Protein AF-A0A8T5KAG1-F1 (afdb_monomer_lite)

Sequence (297 aa):
MSKPIGDEIGRGGQFKVYESPGDRVMKVPNSLAESVVVHTEWAGDEGQATASAKQGLGFRDANVPRILRMSARYPALSVLLGRPRAEVDGCFSQDRVSTLGEVMQRNKDQAAEWIEKFAECMHDCWRFGLYDYLLLFNCNYGVTGDGDVVFFDFGEVSDFTPFVADAIRNRQWEARFESYEFLSKLVPDKEYRRILGSRVTPVRFNELWGSELDDLDSELLGPRALRDHPEDVGGLSQRIVARACSEAGRGRVVVSDEAIAELSNRPWGPPSALEPVAIAALEISDGAMIRVEDLVS

Secondary structure (DSSP, 8-state):
-------EEEE-SSEEEEEETTTEEEEEEPPHHHHHHHHHHHHS-HHHHHHHHHHHHHHHHHHHHHHHHHHHH-HHHHHHTT--EE-GGG-EEEE--EEHHHHHHH-GGGHHHHHHHHHHHHHHHHHTT-EESS--TTTTEEE-TTS-EEE---SSEE--HHHHHHHHHTTGGGG-HHHHHHHHHH-TT-HHHHHHHHHS-HHHHHHHTTTTS-HHHHHHT-SS-GGG-TTHHHHHHHHHHHHHHHHTTPPP-EE-HHHHHHHHTS---SGGGHHHHHHHHHHH--SSEE-GGGS--

pLDDT: mean 92.03, std 7.71, range [37.41, 98.44]

Foldseek 3Di:
DDADFADFPDDDLFFTWTDDPDQKIKTDGDDLVSSLVRQCVVPVDSVVSSVVSVVLNVLQLQWVVVLQVVCVVDVLSCVQQQNWHDDPPSMIMGHHFAFLLVVCVVVLVCVLVSLLLLLVSQLSCQLQQWDQPLLQSRHQWGADPVGHIHRNNRSRTDNQVVVLLVCLVVVVVCVNCNNNVSCCVSPVVPCSCVSCVVRSHSVSSVVRHNNNPDPLSSQLSDNDWCLVVLVVQQVNLQVLQQVVCVVVVHDAAHEDPQLSVVRSPDRTGGSSSSNVQSVQLSVPDPDSYRDNVSRDD

Radius of gyration: 20.06 Å; chains: 1; bounding box: 47×39×57 Å

Structure (mmCIF, N/CA/C/O backbone):
data_AF-A0A8T5KAG1-F1
#
_entry.id   AF-A0A8T5KAG1-F1
#
loop_
_atom_site.group_PDB
_atom_site.id
_atom_site.type_symbol
_atom_site.label_atom_id
_atom_site.label_alt_id
_atom_site.label_comp_id
_atom_site.label_asym_id
_atom_site.label_entity_id
_atom_site.label_seq_id
_atom_site.pdbx_PDB_ins_code
_atom_site.Cartn_x
_atom_site.Cartn_y
_atom_site.Cartn_z
_atom_site.occupancy
_atom_site.B_iso_or_equiv
_atom_site.auth_seq_id
_atom_site.auth_comp_id
_atom_site.auth_asym_id
_atom_site.auth_atom_id
_atom_site.pdbx_PDB_model_num
ATOM 1 N N . MET A 1 1 ? -13.076 -15.706 -18.661 1.00 37.41 1 MET A N 1
ATOM 2 C CA . MET A 1 1 ? -14.304 -16.245 -18.034 1.00 37.41 1 MET A CA 1
ATOM 3 C C . MET A 1 1 ? -14.550 -15.434 -16.774 1.00 37.41 1 MET A C 1
ATOM 5 O O . MET A 1 1 ? -13.716 -15.493 -15.882 1.00 37.41 1 MET A O 1
ATOM 9 N N . SER A 1 2 ? -15.608 -14.623 -16.727 1.00 44.56 2 SER A N 1
ATOM 10 C CA . SER A 1 2 ? -15.974 -13.849 -15.536 1.00 44.56 2 SER A CA 1
ATOM 11 C C . SER A 1 2 ? -16.432 -14.812 -14.438 1.00 44.56 2 SER A C 1
ATOM 13 O O . SER A 1 2 ? -17.420 -15.525 -14.626 1.00 44.56 2 SER A O 1
ATOM 15 N N . LYS A 1 3 ? -15.705 -14.884 -13.316 1.00 52.94 3 LYS A N 1
ATOM 16 C CA . LYS A 1 3 ? -16.199 -15.576 -12.114 1.00 52.94 3 LYS A CA 1
ATOM 17 C C . LYS A 1 3 ? -17.544 -14.947 -11.705 1.00 52.94 3 LYS A C 1
ATOM 19 O O . LYS A 1 3 ? -17.707 -13.742 -11.905 1.00 52.94 3 LYS A O 1
ATOM 24 N N . PRO A 1 4 ? -18.498 -15.718 -11.156 1.00 53.34 4 PRO A N 1
ATOM 25 C CA . PRO A 1 4 ? -19.740 -15.151 -10.663 1.00 53.34 4 PRO A CA 1
ATOM 26 C C . PRO A 1 4 ? -19.405 -14.345 -9.411 1.00 53.34 4 PRO A C 1
ATOM 28 O O . PRO A 1 4 ? -19.050 -14.897 -8.371 1.00 53.34 4 PRO A O 1
ATOM 31 N N . ILE A 1 5 ? -19.427 -13.031 -9.572 1.00 69.69 5 ILE A N 1
ATOM 32 C CA . ILE A 1 5 ? -19.394 -12.072 -8.481 1.00 69.69 5 ILE A CA 1
ATOM 33 C C . ILE A 1 5 ? -20.765 -12.171 -7.793 1.00 69.69 5 ILE A C 1
ATOM 35 O O . ILE A 1 5 ? -21.784 -12.158 -8.486 1.00 69.69 5 ILE A O 1
ATOM 39 N N . GLY A 1 6 ? -20.783 -12.378 -6.473 1.00 82.88 6 GLY A N 1
ATOM 40 C CA . GLY A 1 6 ? -22.015 -12.407 -5.680 1.00 82.88 6 GLY A CA 1
ATOM 41 C C . GLY A 1 6 ? -22.589 -11.006 -5.465 1.00 82.88 6 GLY A C 1
ATOM 42 O O . GLY A 1 6 ? -22.285 -10.079 -6.216 1.00 82.88 6 GLY A O 1
ATOM 43 N N . ASP A 1 7 ? -23.409 -10.837 -4.430 1.00 91.50 7 ASP A N 1
ATOM 44 C CA . ASP A 1 7 ? -24.004 -9.534 -4.124 1.00 91.50 7 ASP A CA 1
ATOM 45 C C . ASP A 1 7 ? -22.932 -8.498 -3.729 1.00 91.50 7 ASP A C 1
ATOM 47 O O . ASP A 1 7 ? -21.872 -8.835 -3.186 1.00 91.50 7 ASP A O 1
ATOM 51 N N . GLU A 1 8 ? -23.201 -7.220 -4.017 1.00 94.00 8 GLU A N 1
ATOM 52 C CA . GLU A 1 8 ? -22.390 -6.107 -3.513 1.00 94.00 8 GLU A CA 1
ATOM 53 C C . GLU A 1 8 ? -22.586 -6.005 -1.995 1.00 94.00 8 GLU A C 1
ATOM 55 O O . GLU A 1 8 ? -23.707 -5.863 -1.509 1.00 94.00 8 GLU A O 1
ATOM 60 N N . ILE A 1 9 ? -21.488 -6.077 -1.244 1.00 92.31 9 ILE A N 1
ATOM 61 C CA . ILE A 1 9 ? -21.485 -6.053 0.228 1.00 92.31 9 ILE A CA 1
ATOM 62 C C . ILE A 1 9 ? -20.795 -4.819 0.802 1.00 92.31 9 ILE A C 1
ATOM 64 O O . ILE A 1 9 ? -20.813 -4.610 2.013 1.00 92.31 9 ILE A O 1
ATOM 68 N N . GLY A 1 10 ? -20.167 -4.005 -0.044 1.00 90.50 10 GLY A N 1
ATOM 69 C CA . GLY A 1 10 ? -19.491 -2.794 0.388 1.00 90.50 10 GLY A CA 1
ATOM 70 C C . GLY A 1 10 ? -19.069 -1.914 -0.776 1.00 90.50 10 GLY A C 1
ATOM 71 O O . GLY A 1 10 ? -18.847 -2.379 -1.894 1.00 90.50 10 GLY A O 1
ATOM 72 N N . ARG A 1 11 ? -18.923 -0.623 -0.490 1.00 90.94 11 ARG A N 1
ATOM 73 C CA . ARG A 1 11 ? -18.550 0.389 -1.473 1.00 90.94 11 ARG A CA 1
ATOM 74 C C . ARG A 1 11 ? -17.663 1.442 -0.825 1.00 90.94 11 ARG A C 1
ATOM 76 O O . ARG A 1 11 ? -18.021 1.995 0.209 1.00 90.94 11 ARG A O 1
ATOM 83 N N . GLY A 1 12 ? -16.515 1.706 -1.439 1.00 91.88 12 GLY A N 1
ATOM 84 C CA . GLY A 1 12 ? -15.583 2.762 -1.048 1.00 91.88 12 GLY A CA 1
ATOM 85 C C . GLY A 1 12 ? -15.208 3.645 -2.237 1.00 91.88 12 GLY A C 1
ATOM 86 O O . GLY A 1 12 ? -15.682 3.431 -3.353 1.00 91.88 12 GLY A O 1
ATOM 87 N N . GLY A 1 13 ? -14.337 4.632 -2.011 1.00 92.44 13 GLY A N 1
ATOM 88 C CA . GLY A 1 13 ? -13.913 5.574 -3.055 1.00 92.44 13 GLY A CA 1
ATOM 89 C C . GLY A 1 13 ? -13.124 4.897 -4.181 1.00 92.44 13 GLY A C 1
ATOM 90 O O . GLY A 1 13 ? -13.311 5.218 -5.354 1.00 92.44 13 GLY A O 1
ATOM 91 N N . GLN A 1 14 ? -12.303 3.897 -3.848 1.00 95.69 14 GLN A N 1
ATOM 92 C CA . GLN A 1 14 ? -11.418 3.208 -4.796 1.00 95.69 14 GLN A CA 1
ATOM 93 C C . GLN A 1 14 ? -12.011 1.918 -5.393 1.00 95.69 14 GLN A C 1
ATOM 95 O O . GLN A 1 14 ? -11.686 1.575 -6.536 1.00 95.69 14 GLN A O 1
ATOM 100 N N . PHE A 1 15 ? -12.867 1.215 -4.641 1.00 96.25 15 PHE A N 1
ATOM 101 C CA . PHE A 1 15 ? -13.371 -0.119 -4.981 1.00 96.25 15 PHE A CA 1
ATOM 102 C C . PHE A 1 15 ? -14.843 -0.319 -4.604 1.00 96.25 15 PHE A C 1
ATOM 104 O O . PHE A 1 15 ? -15.316 0.192 -3.586 1.00 96.25 15 PHE A O 1
ATOM 111 N N . LYS A 1 16 ? -15.529 -1.169 -5.372 1.00 95.56 16 LYS A N 1
ATOM 112 C CA . LYS A 1 16 ? -16.708 -1.921 -4.919 1.00 95.56 16 LYS A CA 1
ATOM 113 C C . LYS A 1 16 ? -16.270 -3.282 -4.398 1.00 95.56 16 LYS A C 1
ATOM 115 O O . LYS A 1 16 ? -15.318 -3.866 -4.916 1.00 95.56 16 LYS A O 1
ATOM 120 N N . VAL A 1 17 ? -16.974 -3.789 -3.398 1.00 95.12 17 VAL A N 1
ATOM 121 C CA . VAL A 1 17 ? -16.671 -5.055 -2.735 1.00 95.12 17 VAL A CA 1
ATOM 122 C C . VAL A 1 17 ? -17.859 -5.986 -2.883 1.00 95.12 17 VAL A C 1
ATOM 124 O O . VAL A 1 17 ? -18.980 -5.646 -2.513 1.00 95.12 17 VAL A O 1
ATOM 127 N N . TYR A 1 18 ? -17.595 -7.178 -3.395 1.00 95.56 18 TYR A N 1
ATOM 128 C CA . TYR A 1 18 ? -18.609 -8.190 -3.648 1.00 95.56 18 TYR A CA 1
ATOM 129 C C . TYR A 1 18 ? -18.269 -9.500 -2.953 1.00 95.56 18 TYR A C 1
ATOM 131 O O . TYR A 1 18 ? -17.095 -9.794 -2.701 1.00 95.56 18 TYR A O 1
ATOM 139 N N . GLU A 1 19 ? -19.283 -10.322 -2.704 1.00 94.19 19 GLU A N 1
ATOM 140 C CA . GLU A 1 19 ? -19.053 -11.694 -2.258 1.00 94.19 19 GLU A CA 1
ATOM 141 C C . GLU A 1 19 ? -18.318 -12.511 -3.326 1.00 94.19 19 GLU A C 1
ATOM 143 O O . GLU A 1 19 ? -18.569 -12.401 -4.530 1.00 94.19 19 GLU A O 1
ATOM 148 N N . SER A 1 20 ? -17.395 -13.355 -2.869 1.00 90.06 20 SER A N 1
ATOM 149 C CA . SER A 1 20 ? -16.631 -14.276 -3.702 1.00 90.06 20 SER A CA 1
ATOM 150 C C . SER A 1 20 ? -16.630 -15.669 -3.058 1.00 90.06 20 SER A C 1
ATOM 152 O O . SER A 1 20 ? -16.662 -15.779 -1.828 1.00 90.06 20 SER A O 1
ATOM 154 N N . PRO A 1 21 ? -16.598 -16.762 -3.844 1.00 86.12 21 PRO A N 1
ATOM 155 C CA . PRO A 1 21 ? -16.564 -18.112 -3.291 1.00 86.12 21 PRO A CA 1
ATOM 156 C C . PRO A 1 21 ? -15.419 -18.335 -2.289 1.00 86.12 21 PRO A C 1
ATOM 158 O O . PRO A 1 21 ? -14.303 -17.855 -2.488 1.00 86.12 21 PRO A O 1
ATOM 161 N N . GLY A 1 22 ? -15.680 -19.153 -1.263 1.00 82.56 22 GLY A N 1
ATOM 162 C CA . GLY A 1 22 ? -14.659 -19.611 -0.313 1.00 82.56 22 GLY A CA 1
ATOM 163 C C . GLY A 1 22 ? -14.334 -18.632 0.817 1.00 82.56 22 GLY A C 1
ATOM 164 O O . GLY A 1 22 ? -13.169 -18.529 1.177 1.00 82.56 22 GLY A O 1
ATOM 165 N N . ASP A 1 23 ? -15.345 -17.937 1.351 1.00 90.50 23 ASP A N 1
ATOM 166 C CA . ASP A 1 23 ? -15.215 -16.911 2.404 1.00 90.50 23 ASP A CA 1
ATOM 167 C C . ASP A 1 23 ? -14.229 -15.791 2.039 1.00 90.50 23 ASP A C 1
ATOM 169 O O . ASP A 1 23 ? -13.369 -15.364 2.808 1.00 90.50 23 ASP A O 1
ATOM 173 N N . ARG A 1 24 ? -14.342 -15.334 0.790 1.00 94.69 24 ARG A N 1
ATOM 174 C CA . ARG A 1 24 ? -13.530 -14.258 0.232 1.00 94.69 24 ARG A CA 1
ATOM 175 C C . ARG A 1 24 ? -14.415 -13.122 -0.236 1.00 94.69 24 ARG A C 1
ATOM 177 O O . ARG A 1 24 ? -15.611 -13.279 -0.481 1.00 94.69 24 ARG A O 1
ATOM 184 N N . VAL A 1 25 ? -13.786 -11.979 -0.435 1.00 95.56 25 VAL A N 1
ATOM 185 C CA . VAL A 1 25 ? -14.382 -10.829 -1.105 1.00 95.56 25 VAL A CA 1
ATOM 186 C C . VAL A 1 25 ? -13.631 -10.542 -2.396 1.00 95.56 25 VAL A C 1
ATOM 188 O O . VAL A 1 25 ? -12.443 -10.847 -2.517 1.00 95.56 25 VAL A O 1
ATOM 191 N N . MET A 1 26 ? -14.332 -9.983 -3.375 1.00 96.50 26 MET A N 1
ATOM 192 C CA . MET A 1 26 ? -13.753 -9.459 -4.607 1.00 96.50 26 MET A CA 1
ATOM 193 C C . MET A 1 26 ? -13.788 -7.934 -4.554 1.00 96.50 26 MET A C 1
ATOM 195 O O . MET A 1 26 ? -14.870 -7.359 -4.445 1.00 96.50 26 MET A O 1
ATOM 199 N N . LYS A 1 27 ? -12.626 -7.283 -4.656 1.00 96.38 27 LYS A N 1
ATOM 200 C CA . LYS A 1 27 ? -12.527 -5.834 -4.843 1.00 96.38 27 LYS A CA 1
ATOM 201 C C . LYS A 1 27 ? -12.450 -5.532 -6.338 1.00 96.38 27 LYS A C 1
ATOM 203 O 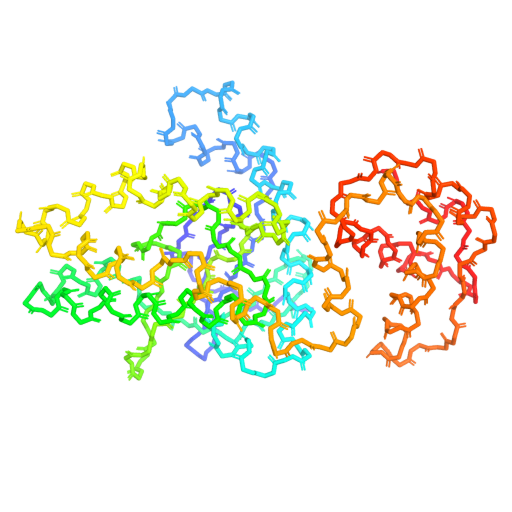O . LYS A 1 27 ? -11.523 -5.972 -7.017 1.00 96.38 27 LYS A O 1
ATOM 208 N N . VAL A 1 28 ? -13.430 -4.785 -6.836 1.00 96.31 28 VAL A N 1
ATOM 209 C CA . VAL A 1 28 ? -13.530 -4.349 -8.234 1.00 96.31 28 VAL A CA 1
ATOM 210 C C . VAL A 1 28 ? -13.239 -2.850 -8.293 1.00 96.31 28 VAL A C 1
ATOM 212 O O . VAL A 1 28 ? -13.887 -2.094 -7.561 1.00 96.31 28 VAL A O 1
ATOM 215 N N . PRO A 1 29 ? -12.262 -2.399 -9.098 1.00 96.56 29 PRO A N 1
ATOM 216 C CA . PRO A 1 29 ? -11.862 -0.998 -9.135 1.00 96.56 29 PRO A CA 1
ATOM 217 C C . PRO A 1 29 ? -12.995 -0.107 -9.653 1.00 96.56 29 PRO A C 1
ATOM 219 O O . PRO A 1 29 ? -13.633 -0.413 -10.657 1.00 96.56 29 PRO A O 1
ATOM 222 N N . ASN A 1 30 ? -13.217 1.027 -8.988 1.00 96.44 30 ASN A N 1
ATOM 223 C CA . ASN A 1 30 ? -14.112 2.065 -9.491 1.00 96.44 30 ASN A CA 1
ATOM 224 C C . ASN A 1 30 ? -13.488 2.794 -10.688 1.00 96.44 30 ASN A C 1
ATOM 226 O O . ASN A 1 30 ? -12.289 3.095 -10.701 1.00 96.44 30 ASN A O 1
ATOM 230 N N . SER A 1 31 ? -14.324 3.175 -11.649 1.00 96.06 31 SER A N 1
ATOM 231 C CA . SER A 1 31 ? -14.015 4.259 -12.582 1.00 96.06 31 SER A CA 1
ATOM 232 C C . SER A 1 31 ? -13.991 5.619 -11.868 1.00 96.06 31 SER A C 1
ATOM 234 O O . SER A 1 31 ? -14.511 5.768 -10.758 1.00 96.06 31 SER A O 1
ATOM 236 N N . LEU A 1 32 ? -13.442 6.650 -12.524 1.00 96.06 32 LEU A N 1
ATOM 237 C CA . LEU A 1 32 ? -13.475 8.017 -11.989 1.00 96.06 32 LEU A CA 1
ATOM 238 C C . LEU A 1 32 ? -14.906 8.479 -11.695 1.00 96.06 32 LEU A C 1
ATOM 240 O O . LEU A 1 32 ? -15.156 9.004 -10.618 1.00 96.06 32 LEU A O 1
ATOM 244 N N . ALA A 1 33 ? -15.849 8.242 -12.609 1.00 95.62 33 ALA A N 1
ATOM 245 C CA . ALA A 1 33 ? -17.242 8.643 -12.421 1.00 95.62 33 ALA A CA 1
ATOM 246 C C . ALA A 1 33 ? -17.877 7.968 -11.194 1.00 95.62 33 ALA A C 1
ATOM 248 O O . ALA A 1 33 ? -18.557 8.622 -10.410 1.00 95.62 33 ALA A O 1
ATOM 249 N N . GLU A 1 34 ? -17.618 6.676 -10.989 1.00 95.81 34 GLU A N 1
ATOM 250 C CA . GLU A 1 34 ? -18.126 5.950 -9.820 1.00 95.81 34 GLU A CA 1
ATOM 251 C C . GLU A 1 34 ? -17.491 6.435 -8.517 1.00 95.81 34 GLU A C 1
ATOM 253 O O . GLU A 1 34 ? -18.190 6.571 -7.517 1.00 95.81 34 GLU A O 1
ATOM 258 N N . SER A 1 35 ? -16.188 6.726 -8.534 1.00 95.75 35 SER A N 1
ATOM 259 C CA . SER A 1 35 ? -15.472 7.274 -7.382 1.00 95.75 35 SER A CA 1
ATOM 260 C C . SER A 1 35 ? -15.993 8.666 -7.003 1.00 95.75 35 SER A C 1
ATOM 262 O O . SER A 1 35 ? -16.230 8.932 -5.826 1.00 95.75 35 SER A O 1
ATOM 264 N N . VAL A 1 36 ? -16.266 9.528 -7.993 1.00 95.06 36 VAL A N 1
ATOM 265 C CA . VAL A 1 36 ? -16.872 10.852 -7.769 1.00 95.06 36 VAL A CA 1
ATOM 266 C C . VAL A 1 36 ? -18.220 10.727 -7.074 1.00 95.06 36 VAL A C 1
ATOM 268 O O . VAL A 1 36 ? -18.428 11.416 -6.084 1.00 95.06 36 VAL A O 1
ATOM 271 N N . VAL A 1 37 ? -19.094 9.817 -7.522 1.00 94.31 37 VAL A N 1
ATOM 272 C CA . VAL A 1 37 ? -20.402 9.595 -6.879 1.00 94.31 37 VAL A CA 1
ATOM 273 C C . VAL A 1 37 ? -20.239 9.273 -5.394 1.00 94.31 37 VAL A C 1
ATOM 275 O O . VAL A 1 37 ? -20.874 9.916 -4.563 1.00 94.31 37 VAL A O 1
ATOM 278 N N . VAL A 1 38 ? -19.339 8.347 -5.050 1.00 93.31 38 VAL A N 1
ATOM 279 C CA . VAL A 1 38 ? -19.083 7.973 -3.649 1.00 93.31 38 VAL A CA 1
ATOM 280 C C . VAL A 1 38 ? -18.564 9.165 -2.838 1.00 93.31 38 VAL A C 1
ATOM 282 O O . VAL A 1 38 ? -19.057 9.445 -1.749 1.00 93.31 38 VAL A O 1
ATOM 285 N N . HIS A 1 39 ? -17.602 9.922 -3.370 1.00 91.81 39 HIS A N 1
ATOM 286 C CA . HIS A 1 39 ? -17.079 11.093 -2.665 1.00 91.81 39 HIS A CA 1
ATOM 287 C C . HIS A 1 39 ? -18.100 12.235 -2.555 1.00 91.81 39 HIS A C 1
ATOM 289 O O . HIS A 1 39 ? -18.074 12.968 -1.569 1.00 91.81 39 HIS A O 1
ATOM 295 N N . THR A 1 40 ? -19.016 12.390 -3.514 1.00 92.44 40 THR A N 1
ATOM 296 C CA . THR A 1 40 ? -20.119 13.357 -3.426 1.00 92.44 40 THR A CA 1
ATOM 297 C C . THR A 1 40 ? -21.105 12.964 -2.331 1.00 92.44 40 THR A C 1
ATOM 299 O O . THR A 1 40 ? -21.537 13.834 -1.577 1.00 92.44 40 THR A O 1
ATOM 302 N N . GLU A 1 41 ? -21.412 11.672 -2.186 1.00 91.00 41 GLU A N 1
ATOM 303 C CA . GLU A 1 41 ? -22.247 11.157 -1.091 1.00 91.00 41 GLU A CA 1
ATOM 304 C C . GLU A 1 41 ? -21.628 11.441 0.291 1.00 91.00 41 GLU A C 1
ATOM 306 O O . GLU A 1 41 ? -22.360 11.678 1.252 1.00 91.00 41 GLU A O 1
ATOM 311 N N . TRP A 1 42 ? -20.294 11.465 0.396 1.00 86.12 42 TRP A N 1
ATOM 312 C CA . TRP A 1 42 ? -19.583 11.753 1.649 1.00 86.12 42 TRP A CA 1
ATOM 313 C C . TRP A 1 42 ? -19.383 13.247 1.928 1.00 86.12 42 TRP A C 1
ATOM 315 O O . TRP A 1 42 ? -19.567 13.689 3.060 1.00 86.12 42 TRP A O 1
ATOM 325 N N . ALA A 1 43 ? -18.977 14.024 0.921 1.00 79.38 43 ALA A N 1
ATOM 326 C CA . ALA A 1 43 ? -18.572 15.420 1.091 1.00 79.38 43 ALA A CA 1
ATOM 327 C C . ALA A 1 43 ? -19.709 16.428 0.854 1.00 79.38 43 ALA A C 1
ATOM 329 O O . ALA A 1 43 ? -19.639 17.552 1.346 1.00 79.38 43 ALA A O 1
ATOM 330 N N . GLY A 1 44 ? -20.736 16.063 0.079 1.00 78.69 44 GLY A N 1
ATOM 331 C CA . GLY A 1 44 ? -21.812 16.970 -0.337 1.00 78.69 44 GLY A CA 1
ATOM 332 C C . GLY A 1 44 ? -21.408 18.038 -1.370 1.00 78.69 44 GLY A C 1
ATOM 333 O O . GLY A 1 44 ? -22.250 18.854 -1.738 1.00 78.69 44 GLY A O 1
ATOM 334 N N . ASP A 1 45 ? -20.156 18.034 -1.850 1.00 83.88 45 ASP A N 1
ATOM 335 C CA . ASP A 1 45 ? -19.602 18.962 -2.850 1.00 83.88 45 ASP A CA 1
ATOM 336 C C . ASP A 1 45 ? -18.927 18.185 -3.999 1.00 83.88 45 ASP A C 1
ATOM 338 O O . ASP A 1 45 ? -17.991 17.410 -3.789 1.00 83.88 45 ASP A O 1
ATOM 342 N N . GLU A 1 46 ? -19.398 18.395 -5.231 1.00 79.12 46 GLU A N 1
ATOM 343 C CA . GLU A 1 46 ? -18.938 17.685 -6.434 1.00 79.12 46 GLU A CA 1
ATOM 344 C C . GLU A 1 46 ? -17.512 18.075 -6.876 1.00 79.12 46 GLU A C 1
ATOM 346 O O . GLU A 1 46 ? -16.743 17.235 -7.364 1.00 79.12 46 GLU A O 1
ATOM 351 N N . GLY A 1 47 ? -17.121 19.338 -6.684 1.00 79.75 47 GLY A N 1
ATOM 352 C CA . GLY A 1 47 ? -15.792 19.827 -7.048 1.00 79.75 47 GLY A CA 1
ATOM 353 C C . GLY A 1 47 ? -14.718 19.226 -6.146 1.00 79.75 47 GLY A C 1
ATOM 354 O O . GLY A 1 47 ? -13.706 18.709 -6.633 1.00 79.75 47 GLY A O 1
ATOM 355 N N . GLN A 1 48 ? -14.974 19.218 -4.836 1.00 87.06 48 GLN A N 1
ATOM 356 C CA . GLN A 1 48 ? -14.110 18.546 -3.866 1.00 87.06 48 GLN A CA 1
ATOM 357 C C . GLN A 1 48 ? -14.088 17.028 -4.097 1.00 87.06 48 GLN A C 1
ATOM 359 O O . GLN A 1 48 ? -13.012 16.426 -4.093 1.00 87.06 48 GLN A O 1
ATOM 364 N N . ALA A 1 49 ? -15.244 16.423 -4.389 1.00 90.69 49 ALA A N 1
ATOM 365 C CA . ALA A 1 49 ? -15.346 14.996 -4.675 1.00 90.69 49 ALA A CA 1
ATOM 366 C C . ALA A 1 49 ? -14.489 14.566 -5.872 1.00 90.69 49 ALA A C 1
ATOM 368 O O . ALA A 1 49 ? -13.811 13.544 -5.807 1.00 90.69 49 ALA A O 1
ATOM 369 N N . THR A 1 50 ? -14.448 15.367 -6.941 1.00 93.38 50 THR A N 1
ATOM 370 C CA . THR A 1 50 ? -13.616 15.075 -8.119 1.00 93.38 50 THR A CA 1
ATOM 371 C C . THR A 1 50 ? -12.125 15.079 -7.803 1.00 93.38 50 THR A C 1
ATOM 373 O O . THR A 1 50 ? -11.394 14.207 -8.281 1.00 93.38 50 THR A O 1
ATOM 376 N N . ALA A 1 51 ? -11.656 16.039 -7.005 1.00 91.88 51 ALA A N 1
ATOM 377 C CA . ALA A 1 51 ? -10.254 16.093 -6.603 1.00 91.88 51 ALA A CA 1
ATOM 378 C C . ALA A 1 51 ? -9.877 14.892 -5.719 1.00 91.88 51 ALA A C 1
ATOM 380 O O . ALA A 1 51 ? -8.882 14.222 -6.000 1.00 91.88 51 ALA A O 1
ATOM 381 N N . SER A 1 52 ? -10.703 14.577 -4.716 1.00 91.81 52 SER A N 1
ATOM 382 C CA . SER A 1 52 ? -10.503 13.420 -3.836 1.00 91.81 52 SER A CA 1
ATOM 383 C C . SER A 1 52 ? -10.542 12.097 -4.599 1.00 91.81 52 SER A C 1
ATOM 385 O O . SER A 1 52 ? -9.656 11.271 -4.407 1.00 91.81 52 SER A O 1
ATOM 387 N N . ALA A 1 53 ? -11.487 11.932 -5.530 1.00 94.56 53 ALA A N 1
ATOM 388 C CA . ALA A 1 53 ? -11.575 10.750 -6.382 1.00 94.56 53 ALA A CA 1
ATOM 389 C C . ALA A 1 53 ? -10.293 10.556 -7.204 1.00 94.56 53 ALA A C 1
ATOM 391 O O . ALA A 1 53 ? -9.696 9.485 -7.183 1.00 94.56 53 ALA A O 1
ATOM 392 N N . LYS A 1 54 ? -9.805 11.602 -7.886 1.00 95.06 54 LYS A N 1
ATOM 393 C CA . LYS A 1 54 ? -8.550 11.518 -8.654 1.00 95.06 54 LYS A CA 1
ATOM 394 C C . LYS A 1 54 ? -7.357 11.149 -7.776 1.00 95.06 54 LYS A C 1
ATOM 396 O O . LYS A 1 54 ? -6.540 10.331 -8.185 1.00 95.06 54 LYS A O 1
ATOM 401 N N . GLN A 1 55 ? -7.262 11.740 -6.586 1.00 93.06 55 GLN A N 1
ATOM 402 C CA . GLN A 1 55 ? -6.184 11.445 -5.647 1.00 93.06 55 GLN A CA 1
ATOM 403 C C . GLN A 1 55 ? -6.245 9.990 -5.161 1.00 93.06 55 GLN A C 1
ATOM 405 O O . GLN A 1 55 ? -5.245 9.280 -5.251 1.00 93.06 55 GLN A O 1
ATOM 410 N N . GLY A 1 56 ? -7.415 9.534 -4.706 1.00 93.06 56 GLY A N 1
ATOM 411 C CA . GLY A 1 56 ? -7.624 8.164 -4.241 1.00 93.06 56 GLY A CA 1
ATOM 412 C C . GLY A 1 56 ? -7.342 7.142 -5.340 1.00 93.06 56 GLY A C 1
ATOM 413 O O . GLY A 1 56 ? -6.619 6.176 -5.113 1.00 93.06 56 GLY A O 1
ATOM 414 N N . LEU A 1 57 ? -7.830 7.364 -6.562 1.00 95.44 57 LEU A N 1
ATOM 415 C CA . LEU A 1 57 ? -7.536 6.479 -7.693 1.00 95.44 57 LEU A CA 1
ATOM 416 C C . LEU A 1 57 ? -6.046 6.480 -8.062 1.00 95.44 57 LEU A C 1
ATOM 418 O O . LEU A 1 57 ? -5.495 5.417 -8.324 1.00 95.44 57 LEU A O 1
ATOM 422 N N . GLY A 1 58 ? -5.372 7.631 -7.988 1.00 93.00 58 GLY A N 1
ATOM 423 C CA . GLY A 1 58 ? -3.923 7.710 -8.181 1.00 93.00 58 GLY A CA 1
ATOM 424 C C . GLY A 1 58 ? -3.142 6.876 -7.160 1.00 93.00 58 GLY A C 1
ATOM 425 O O . GLY A 1 58 ? -2.234 6.138 -7.538 1.00 93.00 58 GLY A O 1
ATOM 426 N N . PHE A 1 59 ? -3.527 6.928 -5.879 1.00 92.69 59 PHE A N 1
ATOM 427 C CA . PHE A 1 59 ? -2.939 6.061 -4.855 1.00 92.69 59 PHE A CA 1
ATOM 428 C C . PHE A 1 59 ? -3.202 4.584 -5.136 1.00 92.69 59 PHE A C 1
ATOM 430 O O . PHE A 1 59 ? -2.270 3.784 -5.088 1.00 92.69 59 PHE A O 1
ATOM 437 N N . ARG A 1 60 ? -4.442 4.225 -5.487 1.00 94.69 60 ARG A N 1
ATOM 438 C CA . ARG A 1 60 ? -4.814 2.849 -5.833 1.00 94.69 60 ARG A CA 1
ATOM 439 C C . ARG A 1 60 ? -3.937 2.307 -6.958 1.00 94.69 60 ARG A C 1
ATOM 441 O O . ARG A 1 60 ? -3.358 1.233 -6.810 1.00 94.69 60 ARG A O 1
ATOM 448 N N . ASP A 1 61 ? -3.856 3.042 -8.061 1.00 92.25 61 ASP A N 1
ATOM 449 C CA . ASP A 1 61 ? -3.192 2.595 -9.285 1.00 92.25 61 ASP A CA 1
ATOM 450 C C . ASP A 1 61 ? -1.674 2.461 -9.084 1.00 92.25 61 ASP A C 1
ATOM 452 O O . ASP A 1 61 ? -1.053 1.563 -9.651 1.00 92.25 61 ASP A O 1
ATOM 456 N N . ALA A 1 62 ? -1.084 3.284 -8.211 1.00 88.44 62 ALA A N 1
ATOM 457 C CA . ALA A 1 62 ? 0.323 3.174 -7.834 1.00 88.44 62 ALA A CA 1
ATOM 458 C C . ALA A 1 62 ? 0.592 2.036 -6.829 1.00 88.44 62 ALA A C 1
ATOM 460 O O . ALA A 1 62 ? 1.531 1.253 -6.999 1.00 88.44 62 ALA A O 1
ATOM 461 N N . ASN A 1 63 ? -0.219 1.934 -5.774 1.00 92.75 63 ASN A N 1
ATOM 462 C CA . ASN A 1 63 ? 0.076 1.086 -4.619 1.00 92.75 63 ASN A CA 1
ATOM 463 C C . ASN A 1 63 ? -0.411 -0.352 -4.788 1.00 92.75 63 ASN A C 1
ATOM 465 O O . ASN A 1 63 ? 0.324 -1.287 -4.472 1.00 92.75 63 ASN A O 1
ATOM 469 N N . VAL A 1 64 ? -1.635 -0.558 -5.280 1.00 95.56 64 VAL A N 1
ATOM 470 C CA . VAL A 1 64 ? -2.270 -1.885 -5.269 1.00 95.56 64 VAL A CA 1
ATOM 471 C C . VAL A 1 64 ? -1.492 -2.900 -6.111 1.00 95.56 64 VAL A C 1
ATOM 473 O O . VAL A 1 64 ? -1.159 -3.954 -5.566 1.00 95.56 64 VAL A O 1
ATOM 476 N N . PRO A 1 65 ? -1.109 -2.623 -7.375 1.00 93.56 65 PRO A N 1
ATOM 477 C CA . PRO A 1 65 ? -0.330 -3.579 -8.163 1.00 93.56 65 PRO A CA 1
ATOM 478 C C . PRO A 1 65 ? 1.013 -3.925 -7.509 1.00 93.56 65 PRO A C 1
ATOM 480 O O . PRO A 1 65 ? 1.401 -5.093 -7.458 1.00 93.56 65 PRO A O 1
ATOM 483 N N . ARG A 1 66 ? 1.705 -2.920 -6.959 1.00 92.69 66 ARG A N 1
ATOM 484 C CA . ARG A 1 66 ? 2.980 -3.108 -6.258 1.00 92.69 66 ARG A CA 1
ATOM 485 C C . ARG A 1 66 ? 2.824 -3.985 -5.021 1.00 92.69 66 ARG A C 1
ATOM 487 O O . ARG A 1 66 ? 3.572 -4.946 -4.856 1.00 92.69 66 ARG A O 1
ATOM 494 N N . ILE A 1 67 ? 1.847 -3.692 -4.171 1.00 95.88 67 ILE A N 1
ATOM 495 C CA . ILE A 1 67 ? 1.623 -4.436 -2.929 1.00 95.88 67 ILE A CA 1
ATOM 496 C C . ILE A 1 67 ? 1.164 -5.861 -3.225 1.00 95.88 67 ILE A C 1
ATOM 498 O O . ILE A 1 67 ? 1.613 -6.786 -2.555 1.00 95.88 67 ILE A O 1
ATOM 502 N N . LEU A 1 68 ? 0.354 -6.077 -4.264 1.00 96.56 68 LEU A N 1
ATOM 503 C CA . LEU A 1 68 ? 0.006 -7.425 -4.711 1.00 96.56 68 LEU A CA 1
ATOM 504 C C . LEU A 1 68 ? 1.254 -8.213 -5.139 1.00 96.56 68 LEU A C 1
ATOM 506 O O . LEU A 1 68 ? 1.421 -9.350 -4.692 1.00 96.56 68 LEU A O 1
ATOM 510 N N . ARG A 1 69 ? 2.175 -7.611 -5.907 1.00 94.19 69 ARG A N 1
ATOM 511 C CA . ARG A 1 69 ? 3.469 -8.242 -6.235 1.00 94.19 69 ARG A CA 1
ATOM 512 C C . ARG A 1 69 ? 4.302 -8.525 -4.989 1.00 94.19 69 ARG A C 1
ATOM 514 O O . ARG A 1 69 ? 4.827 -9.623 -4.852 1.00 94.19 69 ARG A O 1
ATOM 521 N N . MET A 1 70 ? 4.414 -7.575 -4.062 1.00 95.38 70 MET A N 1
ATOM 522 C CA . MET A 1 70 ? 5.113 -7.802 -2.792 1.00 95.38 70 MET A CA 1
ATOM 523 C C . MET A 1 70 ? 4.471 -8.949 -1.999 1.00 95.38 70 MET A C 1
ATOM 525 O O . MET A 1 70 ? 5.170 -9.845 -1.543 1.00 95.38 70 MET A O 1
ATOM 529 N N . SER A 1 71 ? 3.144 -8.995 -1.897 1.00 97.12 71 SER A N 1
ATOM 530 C CA . SER A 1 71 ? 2.421 -10.050 -1.177 1.00 97.12 71 SER A CA 1
ATOM 531 C C . SER A 1 71 ? 2.622 -11.442 -1.787 1.00 97.12 71 SER A C 1
ATOM 533 O O . SER A 1 71 ? 2.624 -12.434 -1.064 1.00 97.12 71 SER A O 1
ATOM 535 N N . ALA A 1 72 ? 2.831 -11.530 -3.105 1.00 95.19 72 ALA A N 1
ATOM 536 C CA . ALA A 1 72 ? 3.165 -12.781 -3.780 1.00 95.19 72 ALA A CA 1
ATOM 537 C C . ALA A 1 72 ? 4.598 -13.255 -3.469 1.00 95.19 72 ALA A C 1
ATOM 539 O O . ALA A 1 72 ? 4.859 -14.457 -3.475 1.00 95.19 72 ALA A O 1
ATOM 540 N N . ARG A 1 73 ? 5.511 -12.320 -3.179 1.00 94.94 73 ARG A N 1
ATOM 541 C CA . ARG A 1 73 ? 6.927 -12.578 -2.866 1.00 94.94 73 ARG A CA 1
ATOM 542 C C . ARG A 1 73 ? 7.163 -12.873 -1.388 1.00 94.94 73 ARG A C 1
ATOM 544 O O . ARG A 1 73 ? 7.985 -13.725 -1.066 1.00 94.94 73 ARG A O 1
ATOM 551 N N . TYR A 1 74 ? 6.407 -12.226 -0.503 1.00 97.56 74 TYR A N 1
ATOM 552 C CA . TYR A 1 74 ? 6.537 -12.349 0.948 1.00 97.56 74 TYR A CA 1
ATOM 553 C C . TYR A 1 74 ? 5.282 -12.999 1.560 1.00 97.56 74 TYR A C 1
ATOM 555 O O . TYR A 1 74 ? 4.286 -12.312 1.802 1.00 97.56 74 TYR A O 1
ATOM 563 N N . PRO A 1 75 ? 5.303 -14.312 1.873 1.00 97.50 75 PRO A N 1
ATOM 564 C CA . PRO A 1 75 ? 4.137 -15.014 2.418 1.00 97.50 75 PRO A CA 1
ATOM 565 C C . PRO A 1 75 ? 3.583 -14.411 3.715 1.00 97.50 75 PRO A C 1
ATOM 567 O O . PRO A 1 75 ? 2.368 -14.377 3.902 1.00 97.50 75 PRO A O 1
ATOM 570 N N . ALA A 1 76 ? 4.452 -13.901 4.594 1.00 97.81 76 ALA A N 1
ATOM 571 C CA . ALA A 1 76 ? 4.037 -13.235 5.829 1.00 97.81 76 ALA A CA 1
ATOM 572 C C . ALA A 1 76 ? 3.253 -11.940 5.550 1.00 97.81 76 ALA A C 1
ATOM 574 O O . ALA A 1 76 ? 2.195 -11.728 6.142 1.00 97.81 76 ALA A O 1
ATOM 575 N N . LEU A 1 77 ? 3.699 -11.133 4.577 1.00 98.31 77 LEU A N 1
ATOM 576 C CA . LEU A 1 77 ? 2.949 -9.964 4.115 1.00 98.31 77 LEU A CA 1
ATOM 577 C C . LEU A 1 77 ? 1.605 -10.373 3.502 1.00 98.31 77 LEU A C 1
ATOM 579 O O . LEU A 1 77 ? 0.598 -9.716 3.739 1.00 98.31 77 LEU A O 1
ATOM 583 N N . SER A 1 78 ? 1.556 -11.480 2.751 1.00 98.06 78 SER A N 1
ATOM 584 C CA . SER A 1 78 ? 0.288 -11.998 2.225 1.00 98.06 78 SER A CA 1
ATOM 585 C C . SER A 1 78 ? -0.724 -12.230 3.345 1.00 98.06 78 SER A C 1
ATOM 587 O O . SER A 1 78 ? -1.845 -11.744 3.253 1.00 98.06 78 SER A O 1
ATOM 589 N N . VAL A 1 79 ? -0.335 -12.906 4.431 1.00 97.50 79 VAL A N 1
ATOM 590 C CA . VAL A 1 79 ? -1.220 -13.147 5.585 1.00 97.50 79 VAL A CA 1
ATOM 591 C C . VAL A 1 79 ? -1.657 -11.836 6.240 1.00 97.50 79 VAL A C 1
ATOM 593 O O . VAL A 1 79 ? -2.853 -11.648 6.460 1.00 97.50 79 VAL A O 1
ATOM 596 N N . LEU A 1 80 ? -0.718 -10.914 6.468 1.00 97.81 80 LEU A N 1
ATOM 597 C CA . LEU A 1 80 ? -0.972 -9.599 7.067 1.00 97.81 80 LEU A CA 1
ATOM 598 C C . LEU A 1 80 ? -1.992 -8.763 6.283 1.00 97.81 80 LEU A C 1
ATOM 600 O O . LEU A 1 80 ? -2.727 -7.970 6.865 1.00 97.81 80 LEU A O 1
ATOM 604 N N . LEU A 1 81 ? -2.049 -8.955 4.966 1.00 97.81 81 LEU A N 1
ATOM 605 C CA . LEU A 1 81 ? -2.972 -8.270 4.070 1.00 97.81 81 LEU A CA 1
ATOM 606 C C . LEU A 1 81 ? -4.232 -9.097 3.771 1.00 97.81 81 LEU A C 1
ATOM 608 O O . LEU A 1 81 ? -4.888 -8.848 2.768 1.00 97.81 81 LEU A O 1
ATOM 612 N N . GLY A 1 82 ? -4.575 -10.126 4.552 1.00 96.75 82 GLY A N 1
ATOM 613 C CA . GLY A 1 82 ? -5.761 -10.954 4.280 1.00 96.75 82 GLY A CA 1
ATOM 614 C C . GLY A 1 82 ? -5.645 -11.809 3.008 1.00 96.75 82 GLY A C 1
ATOM 615 O O . GLY A 1 82 ? -6.621 -12.030 2.294 1.00 96.75 82 GLY A O 1
ATOM 616 N N . ARG A 1 83 ? -4.436 -12.268 2.687 1.00 97.19 83 ARG A N 1
ATOM 617 C CA . ARG A 1 83 ? -4.091 -13.150 1.557 1.00 97.19 83 ARG A CA 1
ATOM 618 C C . ARG A 1 83 ? -4.634 -12.644 0.218 1.00 97.19 83 ARG A C 1
ATOM 620 O O . ARG A 1 83 ? -5.404 -13.368 -0.436 1.00 97.19 83 ARG A O 1
ATOM 627 N N . PRO A 1 84 ? -4.279 -11.417 -0.203 1.00 97.31 84 PRO A N 1
ATOM 628 C CA . PRO A 1 84 ? -4.816 -10.843 -1.418 1.00 97.31 84 PRO A CA 1
ATOM 629 C C . PRO A 1 84 ? -4.270 -11.590 -2.643 1.00 97.31 84 PRO A C 1
ATOM 631 O O . PRO A 1 84 ? -3.161 -12.125 -2.632 1.00 97.31 84 PRO A O 1
ATOM 634 N N . ARG A 1 85 ? -5.068 -11.667 -3.707 1.00 95.62 85 ARG A N 1
ATOM 635 C CA . ARG A 1 85 ? -4.699 -12.317 -4.969 1.00 95.62 85 ARG A CA 1
ATOM 636 C C . ARG A 1 85 ? -5.117 -11.428 -6.118 1.00 95.62 85 ARG A C 1
ATOM 638 O O . ARG A 1 85 ? -6.302 -11.119 -6.227 1.00 95.62 85 ARG A O 1
ATOM 645 N N . ALA A 1 86 ? -4.156 -11.052 -6.954 1.00 95.00 86 ALA A N 1
ATOM 646 C CA . ALA A 1 86 ? -4.435 -10.331 -8.185 1.00 95.00 86 ALA A CA 1
ATOM 647 C C . ALA A 1 86 ? -5.390 -11.148 -9.069 1.00 95.00 86 ALA A C 1
ATOM 649 O O . ALA A 1 86 ? -5.244 -12.364 -9.211 1.00 95.00 86 ALA A O 1
ATOM 650 N N . GLU A 1 87 ? -6.372 -10.471 -9.644 1.00 94.00 87 GLU A N 1
ATOM 651 C CA . GLU A 1 87 ? -7.318 -11.007 -10.616 1.00 94.00 87 GLU A CA 1
ATOM 652 C C . GLU A 1 87 ? -7.261 -10.115 -11.874 1.00 94.00 87 GLU A C 1
ATOM 654 O O . GLU A 1 87 ? -6.407 -9.236 -12.000 1.00 94.00 87 GLU A O 1
ATOM 659 N N . VAL A 1 88 ? -8.133 -10.363 -12.850 1.00 88.88 88 VAL A N 1
ATOM 660 C CA . VAL A 1 88 ? -8.151 -9.598 -14.109 1.00 88.88 88 VAL A CA 1
ATOM 661 C C . VAL A 1 88 ? -8.588 -8.143 -13.903 1.00 88.88 88 VAL A C 1
ATOM 663 O O . VAL A 1 88 ? -9.310 -7.832 -12.957 1.00 88.88 88 VAL A O 1
ATOM 666 N N . ASP A 1 89 ? -8.172 -7.260 -14.812 1.00 88.88 89 ASP A N 1
ATOM 667 C CA . ASP A 1 89 ? -8.643 -5.869 -14.910 1.00 88.88 89 ASP A CA 1
ATOM 668 C C . ASP A 1 89 ? -8.479 -5.047 -13.616 1.00 88.88 89 ASP A C 1
ATOM 670 O O . ASP A 1 89 ? -9.351 -4.269 -13.233 1.00 88.88 89 ASP A O 1
ATOM 674 N N . GLY A 1 90 ? -7.368 -5.251 -12.898 1.00 89.62 90 GLY A N 1
ATOM 675 C CA . GLY A 1 90 ? -7.074 -4.547 -11.642 1.00 89.62 90 GLY A CA 1
ATOM 676 C C . GLY A 1 90 ? -7.943 -4.981 -10.455 1.00 89.62 90 GLY A C 1
ATOM 677 O O . GLY A 1 90 ? -7.860 -4.383 -9.381 1.00 89.62 90 GLY A O 1
ATOM 678 N N . CYS A 1 91 ? -8.767 -6.018 -10.625 1.00 95.44 91 CYS A N 1
ATOM 679 C CA . CYS A 1 91 ? -9.490 -6.640 -9.525 1.00 95.44 91 CYS A CA 1
ATOM 680 C C . CYS A 1 91 ? -8.532 -7.441 -8.640 1.00 95.44 91 CYS A C 1
ATOM 682 O O . CYS A 1 91 ? -7.489 -7.926 -9.085 1.00 95.44 91 CYS A O 1
ATOM 684 N N . PHE A 1 92 ? -8.922 -7.660 -7.388 1.00 96.94 92 PHE A N 1
ATOM 685 C CA . PHE A 1 92 ? -8.254 -8.641 -6.541 1.00 96.94 92 PHE A CA 1
ATOM 686 C C . PHE A 1 92 ? -9.224 -9.272 -5.549 1.00 96.94 92 PHE A C 1
ATOM 688 O O . PHE A 1 92 ? -10.193 -8.647 -5.119 1.00 96.94 92 PHE A O 1
ATOM 695 N N . SER A 1 93 ? -8.955 -10.521 -5.170 1.00 96.44 93 SER A N 1
ATOM 696 C CA . SER A 1 93 ? -9.696 -11.193 -4.103 1.00 96.44 93 SER A CA 1
ATOM 697 C C . SER A 1 93 ? -8.909 -11.202 -2.802 1.00 96.44 93 SER A C 1
ATOM 699 O O . SER A 1 93 ? -7.683 -11.234 -2.825 1.00 96.44 93 SER A O 1
ATOM 701 N N . GLN A 1 94 ? -9.598 -11.250 -1.669 1.00 96.19 94 GLN A N 1
ATOM 702 C CA . GLN A 1 94 ? -9.005 -11.231 -0.327 1.00 96.19 94 GLN A CA 1
ATOM 703 C C . GLN A 1 94 ? -9.874 -12.064 0.622 1.00 96.19 94 GLN A C 1
ATOM 705 O O . GLN A 1 94 ? -11.057 -12.256 0.340 1.00 96.19 94 GLN A O 1
ATOM 710 N N . ASP A 1 95 ? -9.309 -12.591 1.705 1.00 96.38 95 ASP A N 1
ATOM 711 C CA . ASP A 1 95 ? -10.086 -13.255 2.757 1.00 96.38 95 ASP A CA 1
ATOM 712 C C . ASP A 1 95 ? -11.120 -12.281 3.336 1.00 96.38 95 ASP A C 1
ATOM 714 O O . ASP A 1 95 ? -10.841 -11.090 3.513 1.00 96.38 95 ASP A O 1
ATOM 718 N N . ARG A 1 96 ? -12.333 -12.773 3.605 1.00 95.62 96 ARG A N 1
ATOM 719 C CA . ARG A 1 96 ? -13.367 -11.972 4.258 1.00 95.62 96 ARG A CA 1
ATOM 720 C C . ARG A 1 96 ? -12.967 -11.734 5.712 1.00 95.62 96 ARG A C 1
ATOM 722 O O . ARG A 1 96 ? -12.548 -12.646 6.418 1.00 95.62 96 ARG A O 1
ATOM 729 N N . VAL A 1 97 ? -13.125 -10.496 6.167 1.00 95.94 97 VAL A N 1
ATOM 730 C CA . VAL A 1 97 ? -12.838 -10.083 7.546 1.00 95.94 97 VAL A CA 1
ATOM 731 C C . VAL A 1 97 ? -13.988 -9.253 8.095 1.00 95.94 97 VAL A C 1
ATOM 733 O O . VAL A 1 97 ? -14.721 -8.618 7.337 1.00 95.94 97 VAL A O 1
ATOM 736 N N . SER A 1 98 ? -14.150 -9.249 9.417 1.00 95.44 98 SER A N 1
ATOM 737 C CA . SER A 1 98 ? -14.995 -8.248 10.082 1.00 95.44 98 SER A CA 1
ATOM 738 C C . SER A 1 98 ? -14.164 -6.997 10.314 1.00 95.44 98 SER A C 1
ATOM 740 O O . SER A 1 98 ? -13.025 -7.117 10.757 1.00 95.44 98 SER A O 1
ATOM 742 N N . THR A 1 99 ? -14.692 -5.803 10.051 1.00 94.88 99 THR A N 1
ATOM 743 C CA . THR A 1 99 ? -13.924 -4.580 10.326 1.00 94.88 99 THR A CA 1
ATOM 744 C C . THR A 1 99 ? -13.580 -4.493 11.816 1.00 94.88 99 THR A C 1
ATOM 746 O O . THR A 1 99 ? -14.383 -4.860 12.681 1.00 94.88 99 THR A O 1
ATOM 749 N N . LEU A 1 100 ? -12.380 -4.013 12.146 1.00 94.94 100 LEU A N 1
ATOM 750 C CA . LEU A 1 100 ? -11.942 -3.904 13.539 1.00 94.94 100 LEU A CA 1
ATOM 751 C C . LEU A 1 100 ? -12.883 -2.997 14.348 1.00 94.94 100 LEU A C 1
ATOM 753 O O . LEU A 1 100 ? -13.158 -3.267 15.519 1.00 94.94 100 LEU A O 1
ATOM 757 N N . GLY A 1 101 ? -13.457 -1.975 13.703 1.00 93.06 101 GLY A N 1
ATOM 758 C CA . GLY A 1 101 ? -14.474 -1.125 14.307 1.00 93.06 101 GLY A CA 1
ATOM 759 C C . GLY A 1 101 ? -15.722 -1.901 14.746 1.00 93.06 101 GLY A C 1
ATOM 760 O O . GLY A 1 101 ? -16.170 -1.764 15.887 1.00 93.06 101 GLY A O 1
ATOM 761 N N . GLU A 1 102 ? -16.268 -2.762 13.887 1.00 93.81 102 GLU A N 1
ATOM 762 C CA . GLU A 1 102 ? -17.418 -3.606 14.239 1.00 93.81 102 GLU A CA 1
ATOM 763 C C . GLU A 1 102 ? -17.101 -4.570 15.384 1.00 93.81 102 GLU A C 1
ATOM 765 O O . GLU A 1 102 ? -17.910 -4.730 16.304 1.00 93.81 102 GLU A O 1
ATOM 770 N N . VAL A 1 103 ? -15.919 -5.195 15.357 1.00 95.12 103 VAL A N 1
ATOM 771 C CA . VAL A 1 103 ? -15.498 -6.124 16.415 1.00 95.12 103 VAL A CA 1
ATOM 772 C C . VAL A 1 103 ? -15.399 -5.407 17.758 1.00 95.12 103 VAL A C 1
ATOM 774 O O . VAL A 1 103 ? -15.948 -5.893 18.749 1.00 95.12 103 VAL A O 1
ATOM 777 N N . MET A 1 104 ? -14.782 -4.226 17.803 1.00 92.75 104 MET A N 1
ATOM 778 C CA . MET A 1 104 ? -14.648 -3.452 19.040 1.00 92.75 104 MET A CA 1
ATOM 779 C C . MET A 1 104 ? -15.984 -2.911 19.556 1.00 92.75 104 MET A C 1
ATOM 781 O O . MET A 1 104 ? -16.202 -2.874 20.766 1.00 92.75 104 MET A O 1
ATOM 785 N N . GLN A 1 105 ? -16.915 -2.529 18.676 1.00 92.00 105 GLN A N 1
ATOM 786 C CA . GLN A 1 105 ? -18.253 -2.099 19.098 1.00 92.00 105 GLN A CA 1
ATOM 787 C C . GLN A 1 105 ? -19.041 -3.218 19.789 1.00 92.00 105 GLN A C 1
ATOM 789 O O . GLN A 1 105 ? -19.780 -2.940 20.738 1.00 92.00 105 GLN A O 1
ATOM 794 N N . ARG A 1 106 ? -18.881 -4.466 19.327 1.00 93.38 106 ARG A N 1
ATOM 795 C CA . ARG A 1 106 ? -19.505 -5.658 19.925 1.00 93.38 106 ARG A CA 1
ATOM 796 C C . ARG A 1 106 ? -18.788 -6.116 21.200 1.00 93.38 106 ARG A C 1
ATOM 798 O O . ARG A 1 106 ? -19.434 -6.675 22.078 1.00 93.38 106 ARG A O 1
ATOM 805 N N . ASN A 1 107 ? -17.487 -5.838 21.320 1.00 91.06 107 ASN A N 1
ATOM 806 C CA . ASN A 1 107 ? -16.618 -6.307 22.405 1.00 91.06 107 ASN A CA 1
ATOM 807 C C . ASN A 1 107 ? -15.934 -5.140 23.136 1.00 91.06 107 ASN A C 1
ATOM 809 O O . ASN A 1 107 ? -14.708 -5.091 23.238 1.00 91.06 107 ASN A O 1
ATOM 813 N N . LYS A 1 108 ? -16.724 -4.182 23.636 1.00 87.94 108 LYS A N 1
ATOM 814 C CA . LYS A 1 108 ? -16.202 -2.929 24.215 1.00 87.94 108 LYS A CA 1
ATOM 815 C C . LYS A 1 108 ? -15.227 -3.153 25.372 1.00 87.94 108 LYS A C 1
ATOM 817 O O . LYS A 1 108 ? -14.223 -2.455 25.462 1.00 87.94 108 LYS A O 1
ATOM 822 N N . ASP A 1 109 ? -15.481 -4.169 26.192 1.00 88.88 109 ASP A N 1
ATOM 823 C CA . ASP A 1 109 ? -14.647 -4.504 27.353 1.00 88.88 109 ASP A CA 1
ATOM 824 C C . ASP A 1 109 ? -13.246 -5.014 26.960 1.00 88.88 109 ASP A C 1
ATOM 826 O O . ASP A 1 109 ? -12.340 -5.029 27.786 1.00 88.88 109 ASP A O 1
ATOM 830 N N . GLN A 1 110 ? -13.045 -5.392 25.691 1.00 91.50 110 GLN A N 1
ATOM 831 C CA . GLN A 1 110 ? -11.760 -5.835 25.134 1.00 91.50 110 GLN A CA 1
ATOM 832 C C . GLN A 1 110 ? -11.094 -4.761 24.260 1.00 91.50 110 GLN A C 1
ATOM 834 O O . GLN A 1 110 ? -10.127 -5.040 23.556 1.00 91.50 110 GLN A O 1
ATOM 839 N N . ALA A 1 111 ? -11.589 -3.519 24.264 1.00 88.62 111 ALA A N 1
ATOM 840 C CA . ALA A 1 111 ? -11.097 -2.485 23.357 1.00 88.62 111 ALA A CA 1
ATOM 841 C C . ALA A 1 111 ? -9.579 -2.247 23.477 1.00 88.62 111 ALA A C 1
ATOM 843 O O . ALA A 1 111 ? -8.913 -2.091 22.457 1.00 88.62 111 ALA A O 1
ATOM 844 N N . ALA A 1 112 ? -9.022 -2.271 24.694 1.00 90.00 112 ALA A N 1
ATOM 845 C CA . ALA A 1 112 ? -7.582 -2.121 24.919 1.00 90.00 112 ALA A CA 1
ATOM 846 C C . ALA A 1 112 ? -6.756 -3.230 24.242 1.00 90.00 112 ALA A C 1
ATOM 848 O O . ALA A 1 112 ? -5.739 -2.932 23.621 1.00 90.00 112 ALA A O 1
ATOM 849 N N . GLU A 1 113 ? -7.219 -4.483 24.294 1.00 93.38 113 GLU A N 1
ATOM 850 C CA . GLU A 1 113 ? -6.566 -5.614 23.623 1.00 93.38 113 GLU A CA 1
ATOM 851 C C . GLU A 1 113 ? -6.557 -5.424 22.102 1.00 93.38 113 GLU A C 1
ATOM 853 O O . GLU A 1 113 ? -5.527 -5.595 21.453 1.00 93.38 113 GLU A O 1
ATOM 858 N N . TRP A 1 114 ? -7.682 -4.992 21.530 1.00 94.62 114 TRP A N 1
ATOM 859 C CA . TRP A 1 114 ? -7.776 -4.720 20.096 1.00 94.62 114 TRP A CA 1
ATOM 860 C C . TRP A 1 114 ? -6.866 -3.573 19.646 1.00 94.62 114 TRP A C 1
ATOM 862 O O . TRP A 1 114 ? -6.315 -3.627 18.549 1.00 94.62 114 TRP A O 1
ATOM 872 N N . ILE A 1 115 ? -6.658 -2.561 20.493 1.00 93.19 115 ILE A N 1
ATOM 873 C CA . ILE A 1 115 ? -5.715 -1.468 20.215 1.00 93.19 115 ILE A CA 1
ATOM 874 C C . ILE A 1 115 ? -4.263 -1.965 20.240 1.00 93.19 115 ILE A C 1
ATOM 876 O O . ILE A 1 115 ? -3.465 -1.529 19.411 1.00 93.19 115 ILE A O 1
ATOM 880 N N . GLU A 1 116 ? -3.910 -2.870 21.158 1.00 94.50 116 GLU A N 1
ATOM 881 C CA . GLU A 1 116 ? -2.582 -3.503 21.178 1.00 94.50 116 GLU A CA 1
ATOM 882 C C . GLU A 1 116 ? -2.359 -4.331 19.904 1.00 94.50 116 GLU A C 1
ATOM 884 O O . GLU A 1 116 ? -1.365 -4.114 19.214 1.00 94.50 116 GLU A O 1
ATOM 889 N N . LYS A 1 117 ? -3.322 -5.181 19.517 1.00 96.25 117 LYS A N 1
ATOM 890 C CA . LYS A 1 117 ? -3.245 -5.969 18.271 1.00 96.25 117 LYS A CA 1
ATOM 891 C C . LYS A 1 117 ? -3.167 -5.092 17.019 1.00 96.25 117 LYS A C 1
ATOM 893 O O . LYS A 1 117 ? -2.443 -5.404 16.080 1.00 96.25 117 LYS A O 1
ATOM 898 N N . PHE A 1 118 ? -3.879 -3.967 17.000 1.00 95.56 118 PHE A N 1
ATOM 899 C CA . PHE A 1 118 ? -3.755 -2.972 15.935 1.00 95.56 118 PHE A CA 1
ATOM 900 C C . PHE A 1 118 ? -2.345 -2.368 15.873 1.00 95.56 118 PHE A C 1
ATOM 902 O O . PHE A 1 118 ? -1.778 -2.237 14.789 1.00 95.56 118 PHE A O 1
ATOM 909 N N . ALA A 1 119 ? -1.751 -2.030 17.022 1.00 95.12 119 ALA A N 1
ATOM 910 C CA . ALA A 1 119 ? -0.380 -1.530 17.071 1.00 95.12 119 ALA A CA 1
ATOM 911 C C . ALA A 1 119 ? 0.640 -2.567 16.583 1.00 95.12 119 ALA A C 1
ATOM 913 O O . ALA A 1 119 ? 1.581 -2.204 15.879 1.00 95.12 119 ALA A O 1
ATOM 914 N N . GLU A 1 120 ? 0.429 -3.839 16.914 1.00 97.31 120 GLU A N 1
ATOM 915 C CA . GLU A 1 120 ? 1.237 -4.958 16.423 1.00 97.31 120 GLU A CA 1
ATOM 916 C C . GLU A 1 120 ? 1.093 -5.128 14.905 1.00 97.31 120 GLU A C 1
ATOM 918 O O . GLU A 1 120 ? 2.100 -5.153 14.205 1.00 97.31 120 GLU A O 1
ATOM 923 N N . CYS A 1 121 ? -0.130 -5.091 14.368 1.00 97.38 121 CYS A N 1
ATOM 924 C CA . CYS A 1 121 ? -0.361 -5.118 12.922 1.00 97.38 121 CYS A CA 1
ATOM 925 C C . CYS A 1 121 ? 0.333 -3.948 12.196 1.00 97.38 121 CYS A C 1
ATOM 927 O O . CYS A 1 121 ? 0.904 -4.144 11.124 1.00 97.38 121 CYS A O 1
ATOM 929 N N . MET A 1 122 ? 0.342 -2.735 12.768 1.00 96.12 122 MET A N 1
ATOM 930 C CA . MET A 1 122 ? 1.102 -1.609 12.202 1.00 96.12 122 MET A CA 1
ATOM 931 C C . MET A 1 122 ? 2.612 -1.878 12.189 1.00 96.12 122 MET A C 1
ATOM 933 O O . MET A 1 122 ? 3.285 -1.553 11.213 1.00 96.12 122 MET A O 1
ATOM 937 N N . HIS A 1 123 ? 3.154 -2.458 13.262 1.00 97.81 123 HIS A N 1
ATOM 938 C CA . HIS A 1 123 ? 4.567 -2.842 13.334 1.00 97.81 123 HIS A CA 1
ATOM 939 C C . HIS A 1 123 ? 4.913 -3.903 12.294 1.00 97.81 123 HIS A C 1
ATOM 941 O O . HIS A 1 123 ? 5.957 -3.800 11.652 1.00 97.81 123 HIS A O 1
ATOM 947 N N . ASP A 1 124 ? 4.026 -4.869 12.083 1.00 98.31 124 ASP A N 1
ATOM 948 C CA . ASP A 1 124 ? 4.183 -5.884 11.047 1.00 98.31 124 ASP A CA 1
ATOM 949 C C . ASP A 1 124 ? 4.165 -5.251 9.647 1.00 98.31 124 ASP A C 1
ATOM 951 O O . ASP A 1 124 ? 5.002 -5.595 8.817 1.00 98.31 124 ASP A O 1
ATOM 955 N N . CYS A 1 125 ? 3.310 -4.250 9.397 1.00 97.69 125 CYS A N 1
ATOM 956 C CA . CYS A 1 125 ? 3.329 -3.483 8.145 1.00 97.69 125 CYS A CA 1
ATOM 957 C C . CYS A 1 125 ? 4.666 -2.748 7.944 1.00 97.69 125 CYS A C 1
ATOM 959 O O . CYS A 1 125 ? 5.207 -2.739 6.835 1.00 97.69 125 CYS A O 1
ATOM 961 N N . TRP A 1 126 ? 5.244 -2.174 9.007 1.00 97.88 126 TRP A N 1
ATOM 962 C CA . TRP A 1 126 ? 6.533 -1.474 8.930 1.00 97.88 126 TRP A CA 1
ATOM 963 C C . TRP A 1 126 ? 7.676 -2.402 8.536 1.00 97.88 126 TRP A C 1
ATOM 965 O O . TRP A 1 126 ? 8.541 -1.980 7.771 1.00 97.88 126 TRP A O 1
ATOM 975 N N . ARG A 1 127 ? 7.651 -3.669 8.967 1.00 98.44 127 ARG A N 1
ATOM 976 C CA . ARG A 1 127 ? 8.638 -4.678 8.543 1.00 98.44 127 ARG A CA 1
ATOM 977 C C . ARG A 1 127 ? 8.711 -4.869 7.032 1.00 98.44 127 ARG A C 1
ATOM 979 O O . ARG A 1 127 ? 9.770 -5.208 6.514 1.00 98.44 127 ARG A O 1
ATOM 986 N N . PHE A 1 128 ? 7.623 -4.565 6.329 1.00 98.00 128 PHE A N 1
ATOM 987 C CA . PHE A 1 128 ? 7.531 -4.601 4.870 1.00 98.00 128 PHE A CA 1
ATOM 988 C C . PHE A 1 128 ? 7.518 -3.209 4.220 1.00 98.00 128 PHE A C 1
ATOM 990 O O . PHE A 1 128 ? 7.212 -3.088 3.036 1.00 98.00 128 PHE A O 1
ATOM 997 N N . GLY A 1 129 ? 7.841 -2.153 4.972 1.00 96.88 129 GLY A N 1
ATOM 998 C CA . GLY A 1 129 ? 7.915 -0.786 4.453 1.00 96.88 129 GLY A CA 1
ATOM 999 C C . GLY A 1 129 ? 6.572 -0.159 4.104 1.00 96.88 129 GLY A C 1
ATOM 1000 O O . GLY A 1 129 ? 6.508 0.688 3.215 1.00 96.88 129 GLY A O 1
ATOM 1001 N N . LEU A 1 130 ? 5.494 -0.593 4.758 1.00 96.69 130 LEU A N 1
ATOM 1002 C CA . LEU A 1 130 ? 4.151 -0.077 4.522 1.00 96.69 130 LEU A CA 1
ATOM 1003 C C . LEU A 1 130 ? 3.698 0.771 5.706 1.00 96.69 130 LEU A C 1
ATOM 1005 O O . LEU A 1 130 ? 3.694 0.315 6.849 1.00 96.69 130 LEU A O 1
ATOM 1009 N N . TYR A 1 131 ? 3.261 1.995 5.431 1.00 95.19 131 TYR A N 1
ATOM 1010 C CA . TYR A 1 131 ? 2.609 2.860 6.405 1.00 95.19 131 TYR A CA 1
ATOM 1011 C C . TYR A 1 131 ? 1.215 3.232 5.907 1.00 95.19 131 TYR A C 1
ATOM 1013 O O . TYR A 1 131 ? 1.090 3.863 4.860 1.00 95.19 131 TYR A O 1
ATOM 1021 N N . ASP A 1 132 ? 0.172 2.867 6.655 1.00 92.94 132 ASP A N 1
ATOM 1022 C CA . ASP A 1 132 ? -1.183 3.358 6.391 1.00 92.94 132 ASP A CA 1
ATOM 1023 C C . ASP A 1 132 ? -1.201 4.881 6.555 1.00 92.94 132 ASP A C 1
ATOM 1025 O O . ASP A 1 132 ? -1.024 5.406 7.655 1.00 92.94 132 ASP A O 1
ATOM 1029 N N . TYR A 1 133 ? -1.393 5.592 5.444 1.00 85.31 133 TYR A N 1
ATOM 1030 C CA . TYR A 1 133 ? -1.381 7.047 5.425 1.00 85.31 133 TYR A CA 1
ATOM 1031 C C . TYR A 1 133 ? -2.572 7.626 6.194 1.00 85.31 133 TYR A C 1
ATOM 1033 O O . TYR A 1 133 ? -2.438 8.648 6.879 1.00 85.31 133 TYR A O 1
ATOM 1041 N N . LEU A 1 134 ? -3.739 6.987 6.090 1.00 85.25 134 LEU A N 1
ATOM 1042 C CA . LEU A 1 134 ? -4.985 7.474 6.671 1.00 85.25 134 LEU A CA 1
ATOM 1043 C C . LEU A 1 134 ? -5.122 7.094 8.148 1.00 85.25 134 LEU A C 1
ATOM 1045 O O . LEU A 1 134 ? -5.707 7.863 8.914 1.00 85.25 134 LEU A O 1
ATOM 1049 N N . LEU A 1 135 ? -4.543 5.961 8.558 1.00 84.38 135 LEU A N 1
ATOM 1050 C CA . LEU A 1 135 ? -4.627 5.408 9.917 1.00 84.38 135 LEU A CA 1
ATOM 1051 C C . LEU A 1 135 ? -6.080 5.233 10.391 1.00 84.38 135 LEU A C 1
ATOM 1053 O O . LEU A 1 135 ? -6.425 5.501 11.553 1.00 84.38 135 LEU A O 1
ATOM 1057 N N . LEU A 1 136 ? -6.949 4.796 9.480 1.00 86.69 136 LEU A N 1
ATOM 1058 C CA . LEU A 1 136 ? -8.352 4.518 9.773 1.00 86.69 136 LEU A CA 1
ATOM 1059 C C . LEU A 1 136 ? -8.486 3.108 10.330 1.00 86.69 136 LEU A C 1
ATOM 1061 O O . LEU A 1 136 ? -8.905 2.172 9.652 1.00 86.69 136 LEU A O 1
ATOM 1065 N N . PHE A 1 137 ? -8.110 2.940 11.596 1.00 85.88 137 PHE A N 1
ATOM 1066 C CA . PHE A 1 137 ? -8.076 1.621 12.225 1.00 85.88 137 PHE A CA 1
ATOM 1067 C C . PHE A 1 137 ? -9.451 0.921 12.240 1.00 85.88 137 PHE A C 1
ATOM 1069 O O . PHE A 1 137 ? -9.520 -0.301 12.266 1.00 85.88 137 PHE A O 1
ATOM 1076 N N . ASN A 1 138 ? -10.554 1.676 12.215 1.00 87.06 138 ASN A N 1
ATOM 1077 C CA . ASN A 1 138 ? -11.906 1.129 12.276 1.00 87.06 138 ASN A CA 1
ATOM 1078 C C . ASN A 1 138 ? -12.375 0.498 10.956 1.00 87.06 138 ASN A C 1
ATOM 1080 O O . ASN A 1 138 ? -13.273 -0.340 11.012 1.00 87.06 138 ASN A O 1
ATOM 1084 N N . CYS A 1 139 ? -11.815 0.891 9.804 1.00 88.44 139 CYS A N 1
ATOM 1085 C CA . CYS A 1 139 ? -12.269 0.428 8.486 1.00 88.44 139 CYS A CA 1
ATOM 1086 C C . CYS A 1 139 ? -11.161 -0.027 7.527 1.00 88.44 139 CYS A C 1
ATOM 1088 O O . CYS A 1 139 ? -11.478 -0.781 6.617 1.00 88.44 139 CYS A O 1
ATOM 1090 N N . ASN A 1 140 ? -9.891 0.325 7.749 1.00 93.44 140 ASN A N 1
ATOM 1091 C CA . ASN A 1 140 ? -8.773 -0.204 6.955 1.00 93.44 140 ASN A CA 1
ATOM 1092 C C . ASN A 1 140 ? -8.209 -1.517 7.527 1.00 93.44 140 ASN A C 1
ATOM 1094 O O . ASN A 1 140 ? -7.447 -2.223 6.860 1.00 93.44 140 ASN A O 1
ATOM 1098 N N . TYR A 1 141 ? -8.582 -1.847 8.769 1.00 95.81 141 TYR A N 1
ATOM 1099 C CA . TYR A 1 141 ? -8.127 -3.031 9.492 1.00 95.81 141 TYR A CA 1
ATOM 1100 C C . TYR A 1 141 ? -9.303 -3.929 9.829 1.00 95.81 141 TYR A C 1
ATOM 1102 O O . TYR A 1 141 ? -10.410 -3.469 10.132 1.00 95.81 141 TYR A O 1
ATOM 1110 N N . GLY A 1 142 ? -9.055 -5.227 9.761 1.00 96.25 142 GLY A N 1
ATOM 1111 C CA . GLY A 1 142 ? -10.061 -6.256 9.933 1.00 96.25 142 GLY A CA 1
ATOM 1112 C C . GLY A 1 142 ? -9.574 -7.341 10.868 1.00 96.25 142 GLY A C 1
ATOM 1113 O O . GLY A 1 142 ? -8.381 -7.467 11.119 1.00 96.25 142 GLY A O 1
ATOM 1114 N N . VAL A 1 143 ? -10.519 -8.115 11.380 1.00 97.50 143 VAL A N 1
ATOM 1115 C CA . VAL A 1 143 ? -10.275 -9.264 12.240 1.00 97.50 143 VAL A CA 1
ATOM 1116 C C . VAL A 1 143 ? -10.648 -10.526 11.474 1.00 97.50 143 VAL A C 1
ATOM 1118 O O . VAL A 1 143 ? -11.753 -10.623 10.924 1.00 97.50 143 VAL A O 1
ATOM 1121 N N . THR A 1 144 ? -9.714 -11.471 11.413 1.00 95.81 144 THR A N 1
ATOM 1122 C CA . THR A 1 144 ? -9.916 -12.789 10.800 1.00 95.81 144 THR A CA 1
ATOM 1123 C C . THR A 1 144 ? -10.801 -13.677 11.682 1.00 95.81 144 THR A C 1
ATOM 1125 O O . THR A 1 144 ? -11.052 -13.368 12.849 1.00 95.81 144 THR A O 1
ATOM 1128 N N . GLY A 1 145 ? -11.249 -14.820 11.153 1.00 90.81 145 GLY A N 1
ATOM 1129 C CA . GLY A 1 145 ? -11.957 -15.832 11.951 1.00 90.81 145 GLY A CA 1
ATOM 1130 C C . GLY A 1 145 ? -11.143 -16.377 13.136 1.00 90.81 145 GLY A C 1
ATOM 1131 O O . GLY A 1 145 ? -11.733 -16.811 14.122 1.00 90.81 145 GLY A O 1
ATOM 1132 N N . ASP A 1 146 ? -9.812 -16.287 13.064 1.00 92.62 146 ASP A N 1
ATOM 1133 C CA . ASP A 1 146 ? -8.879 -16.728 14.109 1.00 92.62 14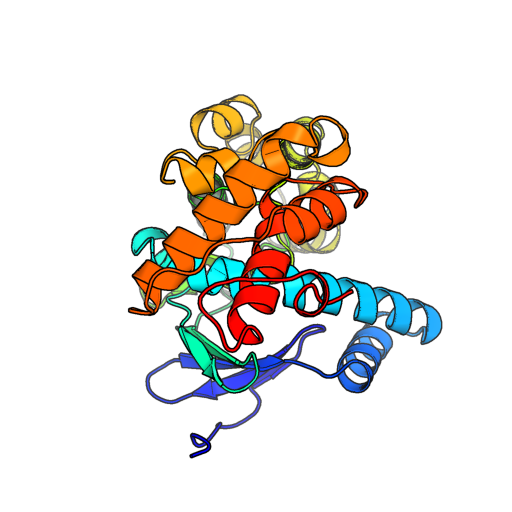6 ASP A CA 1
ATOM 1134 C C . ASP A 1 146 ? -8.600 -15.638 15.165 1.00 92.62 146 ASP A C 1
ATOM 1136 O O . ASP A 1 146 ? -7.960 -15.900 16.182 1.00 92.62 146 ASP A O 1
ATOM 1140 N N . GLY A 1 147 ? -9.115 -14.417 14.969 1.00 94.31 147 GLY A N 1
ATOM 1141 C CA . GLY A 1 147 ? -8.947 -13.305 15.909 1.00 94.31 147 GLY A CA 1
ATOM 1142 C C . GLY A 1 147 ? -7.676 -12.471 15.705 1.00 94.31 147 GLY A C 1
ATOM 1143 O O . GLY A 1 147 ? -7.332 -11.677 16.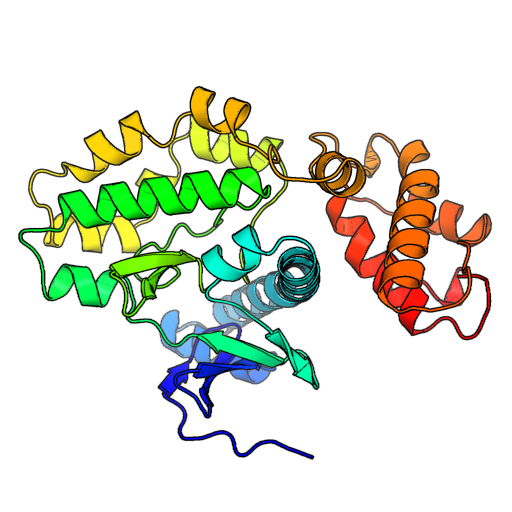593 1.00 94.31 147 GLY A O 1
ATOM 1144 N N . ASP A 1 148 ? -7.013 -12.627 14.556 1.00 96.25 148 ASP A N 1
ATOM 1145 C CA . ASP A 1 148 ? -5.855 -11.829 14.144 1.00 96.25 148 ASP A CA 1
ATOM 1146 C C . ASP A 1 148 ? -6.296 -10.523 13.484 1.00 96.25 148 ASP A C 1
ATOM 1148 O O . ASP A 1 148 ? -7.288 -10.495 12.752 1.00 96.25 148 ASP A O 1
ATOM 1152 N N . VAL A 1 149 ? -5.538 -9.447 13.706 1.00 97.81 149 VAL A N 1
ATOM 1153 C CA . VAL A 1 149 ? -5.752 -8.165 13.024 1.00 97.81 149 VAL A CA 1
ATOM 1154 C C . VAL A 1 149 ? -4.944 -8.136 11.730 1.00 97.81 149 VAL A C 1
ATOM 1156 O O . VAL A 1 149 ? -3.750 -8.417 11.734 1.00 97.81 149 VAL A O 1
ATOM 1159 N N . VAL A 1 150 ? -5.595 -7.766 10.630 1.00 97.81 150 VAL A N 1
ATOM 1160 C CA . VAL A 1 150 ? -4.989 -7.633 9.299 1.00 97.81 150 VAL A CA 1
ATOM 1161 C C . VAL A 1 150 ? -5.237 -6.244 8.723 1.00 97.81 150 VAL A C 1
ATOM 1163 O O . VAL A 1 150 ? -6.263 -5.620 9.006 1.00 97.81 150 VAL A O 1
ATOM 1166 N N . PHE A 1 151 ? -4.327 -5.773 7.874 1.00 97.38 151 PHE A N 1
ATOM 1167 C CA . PHE A 1 151 ? -4.451 -4.516 7.138 1.00 97.38 151 PHE A CA 1
ATOM 1168 C C . PHE A 1 151 ? -5.009 -4.798 5.740 1.00 97.38 151 PHE A C 1
ATOM 1170 O O . PHE A 1 151 ? -4.281 -5.124 4.802 1.00 97.38 151 PHE A O 1
ATOM 1177 N N . PHE A 1 152 ? -6.334 -4.751 5.606 1.00 95.00 152 PHE A N 1
ATOM 1178 C CA . PHE A 1 152 ? -7.008 -5.243 4.405 1.00 95.00 152 PHE A CA 1
ATOM 1179 C C . PHE A 1 152 ? -7.305 -4.144 3.371 1.00 95.00 152 PHE A C 1
ATOM 1181 O O . PHE A 1 152 ? -7.653 -4.465 2.227 1.00 95.00 152 PHE A O 1
ATOM 1188 N N . ASP A 1 153 ? -7.147 -2.865 3.729 1.00 93.50 153 ASP A N 1
ATOM 1189 C CA . ASP A 1 153 ? -7.292 -1.739 2.801 1.00 93.50 153 ASP A CA 1
ATOM 1190 C C . ASP A 1 153 ? -5.985 -0.973 2.571 1.00 93.50 153 ASP A C 1
ATOM 1192 O O . ASP A 1 153 ? -5.695 0.045 3.190 1.00 93.50 153 ASP A O 1
ATOM 1196 N N . PHE A 1 154 ? -5.175 -1.499 1.654 1.00 94.69 154 PHE A N 1
ATOM 1197 C CA . PHE A 1 154 ? -3.808 -1.048 1.387 1.00 94.69 154 PHE A CA 1
ATOM 1198 C C . PHE A 1 154 ? -3.679 -0.135 0.153 1.00 94.69 154 PHE A C 1
ATOM 1200 O O . PHE A 1 154 ? -2.584 0.040 -0.380 1.00 94.69 154 PHE A O 1
ATOM 1207 N N . GLY A 1 155 ? -4.784 0.443 -0.330 1.00 92.50 155 GLY A N 1
ATOM 1208 C CA . GLY A 1 155 ? -4.765 1.348 -1.484 1.00 92.50 155 GLY A CA 1
ATOM 1209 C C . GLY A 1 155 ? -4.059 2.679 -1.206 1.00 92.50 155 GLY A C 1
ATOM 1210 O O . GLY A 1 155 ? -3.441 3.247 -2.103 1.00 92.50 155 GLY A O 1
ATOM 1211 N N . GLU A 1 156 ? -4.097 3.157 0.039 1.00 91.19 156 GLU A N 1
ATOM 1212 C CA . GLU A 1 156 ? -3.536 4.447 0.459 1.00 91.19 156 GLU A CA 1
ATOM 1213 C C . GLU A 1 156 ? -2.433 4.266 1.505 1.00 91.19 156 GLU A C 1
ATOM 1215 O O . GLU A 1 156 ? -2.573 4.605 2.681 1.00 91.19 156 GLU A O 1
ATOM 1220 N N . VAL A 1 157 ? -1.304 3.715 1.061 1.00 93.88 157 VAL A N 1
ATOM 1221 C CA . VAL A 1 157 ? -0.092 3.617 1.878 1.00 93.88 157 VAL A CA 1
ATOM 1222 C C . VAL A 1 157 ? 0.959 4.625 1.438 1.00 93.88 157 VAL A C 1
ATOM 1224 O O . VAL A 1 157 ? 0.975 5.083 0.294 1.00 93.88 157 VAL A O 1
ATOM 1227 N N . SER A 1 158 ? 1.868 4.931 2.355 1.00 93.12 158 SER A N 1
ATOM 1228 C CA . SER A 1 158 ? 3.135 5.586 2.063 1.00 93.12 158 SER A CA 1
ATOM 1229 C C . SER A 1 158 ? 4.288 4.655 2.408 1.00 93.12 158 SER A C 1
ATOM 1231 O O . SER A 1 158 ? 4.256 3.937 3.406 1.00 93.12 158 SER A O 1
ATOM 1233 N N . ASP A 1 159 ? 5.319 4.697 1.583 1.00 92.69 159 ASP A N 1
ATOM 1234 C CA . ASP A 1 159 ? 6.584 3.991 1.762 1.00 92.69 159 ASP A CA 1
ATOM 1235 C C . ASP A 1 159 ? 7.779 4.961 1.762 1.00 92.69 159 ASP A C 1
ATOM 1237 O O . ASP A 1 159 ? 8.939 4.555 1.839 1.00 92.69 159 ASP A O 1
ATOM 1241 N N . PHE A 1 160 ? 7.508 6.270 1.699 1.00 92.31 160 PHE A N 1
ATOM 1242 C CA . PHE A 1 160 ? 8.551 7.280 1.670 1.00 92.31 160 PHE A CA 1
ATOM 1243 C C . PHE A 1 160 ? 9.028 7.586 3.088 1.00 92.31 160 PHE A C 1
ATOM 1245 O O . PHE A 1 160 ? 8.419 8.368 3.824 1.00 92.31 160 PHE A O 1
ATOM 1252 N N . THR A 1 161 ? 10.153 6.975 3.455 1.00 92.88 161 THR A N 1
ATOM 1253 C CA . THR A 1 161 ? 10.737 7.001 4.803 1.00 92.88 161 THR A CA 1
ATOM 1254 C C . THR A 1 161 ? 10.755 8.388 5.472 1.00 92.88 161 THR A C 1
ATOM 1256 O O . THR A 1 161 ? 10.325 8.471 6.624 1.00 92.88 161 THR A O 1
ATOM 1259 N N . PRO A 1 162 ? 11.167 9.498 4.816 1.00 91.88 162 PRO A N 1
ATOM 1260 C CA . PRO A 1 162 ? 11.162 10.820 5.451 1.00 91.88 162 PRO A CA 1
ATOM 1261 C C . PRO A 1 162 ? 9.763 11.283 5.867 1.00 91.88 162 PRO A C 1
ATOM 1263 O O . PRO A 1 162 ? 9.584 11.784 6.977 1.00 91.88 162 PRO A O 1
ATOM 1266 N N . PHE A 1 163 ? 8.763 11.062 5.008 1.00 92.62 163 PHE A N 1
ATOM 1267 C CA . PHE A 1 163 ? 7.373 11.388 5.317 1.00 92.62 163 PHE A CA 1
ATOM 1268 C C . PHE A 1 163 ? 6.867 10.559 6.504 1.00 92.62 163 PHE A C 1
ATOM 1270 O O . PHE A 1 163 ? 6.295 11.112 7.442 1.00 92.62 163 PHE A O 1
ATOM 1277 N N . VAL A 1 164 ? 7.108 9.245 6.490 1.00 94.56 164 VAL A N 1
ATOM 1278 C CA . VAL A 1 164 ? 6.627 8.340 7.544 1.00 94.56 164 VAL A CA 1
ATOM 1279 C C . VAL A 1 164 ? 7.291 8.652 8.889 1.00 94.56 164 VAL A C 1
ATOM 1281 O O . VAL A 1 164 ? 6.616 8.741 9.917 1.00 94.56 164 VAL A O 1
ATOM 1284 N N . ALA A 1 165 ? 8.602 8.903 8.888 1.00 94.31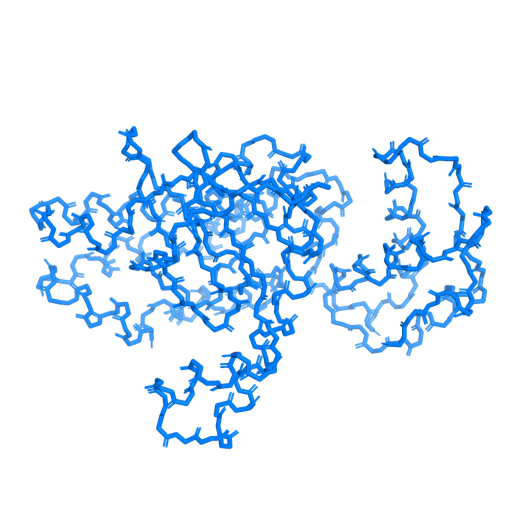 165 ALA A N 1
ATOM 1285 C CA . ALA A 1 165 ? 9.343 9.286 10.084 1.00 94.31 165 ALA A CA 1
ATOM 1286 C C . ALA A 1 165 ? 8.795 10.582 10.707 1.00 94.31 165 ALA A C 1
ATOM 1288 O O . ALA A 1 165 ? 8.636 10.666 11.929 1.00 94.31 165 ALA A O 1
ATOM 1289 N N . ASP A 1 166 ? 8.473 11.580 9.880 1.00 95.06 166 ASP A N 1
ATOM 1290 C CA . ASP A 1 166 ? 7.860 12.827 10.336 1.00 95.06 166 ASP A CA 1
ATOM 1291 C C . ASP A 1 166 ? 6.430 12.607 10.844 1.00 95.06 166 ASP A C 1
ATOM 1293 O O . ASP A 1 166 ? 6.057 13.170 11.877 1.00 95.06 166 ASP A O 1
ATOM 1297 N N . ALA A 1 167 ? 5.639 11.754 10.189 1.00 93.94 167 ALA A N 1
ATOM 1298 C CA . ALA A 1 167 ? 4.290 11.412 10.632 1.00 93.94 167 ALA A CA 1
ATOM 1299 C C . ALA A 1 167 ? 4.285 10.762 12.027 1.00 93.94 167 ALA A C 1
ATOM 1301 O O . ALA A 1 167 ? 3.484 11.132 12.893 1.00 93.94 167 ALA A O 1
ATOM 1302 N N . ILE A 1 168 ? 5.227 9.850 12.281 1.00 94.50 168 ILE A N 1
ATOM 1303 C CA . ILE A 1 168 ? 5.398 9.175 13.574 1.00 94.50 168 ILE A CA 1
ATOM 1304 C C . ILE A 1 168 ? 5.911 10.149 14.637 1.00 94.50 168 ILE A C 1
ATOM 1306 O O . ILE A 1 168 ? 5.346 10.211 15.731 1.00 94.50 168 ILE A O 1
ATOM 1310 N N . ARG A 1 169 ? 6.937 10.953 14.322 1.00 95.38 169 ARG A N 1
ATOM 1311 C CA . ARG A 1 169 ? 7.498 11.951 15.251 1.00 95.38 169 ARG A CA 1
ATOM 1312 C C . ARG A 1 169 ? 6.443 12.960 15.698 1.00 95.38 169 ARG A C 1
ATOM 1314 O O . ARG A 1 169 ? 6.376 13.294 16.878 1.00 95.38 169 ARG A O 1
ATOM 1321 N N . ASN A 1 170 ? 5.599 13.395 14.767 1.00 93.81 170 ASN A N 1
ATOM 1322 C CA . ASN A 1 170 ? 4.524 14.349 15.020 1.00 93.81 170 ASN A CA 1
ATOM 1323 C C . ASN A 1 170 ? 3.236 13.691 15.535 1.00 93.81 170 ASN A C 1
ATOM 1325 O O . ASN A 1 170 ? 2.236 14.384 15.706 1.00 93.81 170 ASN A O 1
ATOM 1329 N N . ARG A 1 171 ? 3.248 12.372 15.782 1.00 91.31 171 ARG A N 1
ATOM 1330 C CA . ARG A 1 171 ? 2.106 11.601 16.294 1.00 91.31 171 ARG A CA 1
ATOM 1331 C C . ARG A 1 171 ? 0.832 11.868 15.487 1.00 91.31 171 ARG A C 1
ATOM 1333 O O . ARG A 1 171 ? -0.236 12.051 16.061 1.00 91.31 171 ARG A O 1
ATOM 1340 N N . GLN A 1 172 ? 0.931 11.880 14.153 1.00 89.38 172 GLN A N 1
ATOM 1341 C CA . GLN A 1 172 ? -0.201 12.190 13.263 1.00 89.38 172 GLN A CA 1
ATOM 1342 C C . GLN A 1 172 ? -1.424 11.290 13.495 1.00 89.38 172 GLN A C 1
ATOM 1344 O O . GLN A 1 172 ? -2.552 11.711 13.247 1.00 89.38 172 GLN A O 1
ATOM 1349 N N . TRP A 1 173 ? -1.220 10.095 14.051 1.00 84.31 173 TRP A N 1
ATOM 1350 C CA . TRP A 1 173 ? -2.287 9.209 14.512 1.00 84.31 173 TRP A CA 1
ATOM 1351 C C . TRP A 1 173 ? -3.233 9.856 15.545 1.00 84.31 173 TRP A C 1
ATOM 1353 O O . TRP A 1 173 ? -4.395 9.473 15.622 1.00 84.31 173 TRP A O 1
ATOM 1363 N N . GLU A 1 174 ? -2.793 10.862 16.312 1.00 84.69 174 GLU A N 1
ATOM 1364 C CA . GLU A 1 174 ? -3.656 11.616 17.236 1.00 84.69 174 GLU A CA 1
ATOM 1365 C C . GLU A 1 174 ? -4.581 12.614 16.526 1.00 84.69 174 GLU A C 1
ATOM 1367 O O . GLU A 1 174 ? -5.591 13.018 17.101 1.00 84.69 174 GLU A O 1
ATOM 1372 N N . ALA A 1 175 ? -4.243 13.028 15.302 1.00 78.94 175 ALA A N 1
ATOM 1373 C CA . ALA A 1 175 ? -4.957 14.064 14.559 1.00 78.94 175 ALA A CA 1
ATOM 1374 C C . ALA A 1 175 ? -6.081 13.513 13.661 1.00 78.94 175 ALA A C 1
ATOM 1376 O O . ALA A 1 175 ? -6.813 14.286 13.043 1.00 78.94 175 ALA A O 1
ATOM 1377 N N . ARG A 1 176 ? -6.238 12.186 13.573 1.00 81.00 176 ARG A N 1
ATOM 1378 C CA . ARG A 1 176 ? -7.255 11.539 12.732 1.00 81.00 176 ARG A CA 1
ATOM 1379 C C . ARG A 1 176 ? -8.607 11.529 13.440 1.00 81.00 176 ARG A C 1
ATOM 1381 O O . ARG A 1 176 ? -8.880 10.662 14.269 1.00 81.00 176 ARG A O 1
ATOM 1388 N N . PHE A 1 177 ? -9.431 12.526 13.112 1.00 70.75 177 PHE A N 1
ATOM 1389 C CA . PHE A 1 177 ? -10.715 12.797 13.762 1.00 70.75 177 PHE A CA 1
ATOM 1390 C C . PHE A 1 177 ? -11.632 11.570 13.823 1.00 70.75 177 PHE A C 1
ATOM 1392 O O . PHE A 1 177 ? -12.086 11.230 14.908 1.00 70.75 177 PHE A O 1
ATOM 1399 N N . GLU A 1 178 ? -11.847 10.874 12.706 1.00 74.88 178 GLU A N 1
ATOM 1400 C CA . GLU A 1 178 ? -12.774 9.734 12.613 1.00 74.88 178 GLU A CA 1
ATOM 1401 C C . GLU A 1 178 ? -12.364 8.584 13.547 1.00 74.88 178 GLU A C 1
ATOM 1403 O O . GLU A 1 178 ? -13.148 8.144 14.393 1.00 74.88 178 GLU A O 1
ATOM 1408 N N . SER A 1 179 ? -11.093 8.176 13.478 1.00 76.56 179 SER A N 1
ATOM 1409 C CA . SER A 1 179 ? -10.504 7.177 14.375 1.00 76.56 179 SER A CA 1
ATOM 1410 C C . SER A 1 179 ? -10.595 7.605 15.845 1.00 76.56 179 SER A C 1
ATOM 1412 O O . SER A 1 179 ? -10.972 6.821 16.719 1.00 76.56 179 SER A O 1
ATOM 1414 N N . TYR A 1 180 ? -10.267 8.861 16.146 1.00 77.06 180 TYR A N 1
ATOM 1415 C CA . TYR A 1 180 ? -10.197 9.360 17.518 1.00 77.06 180 TYR A CA 1
ATOM 1416 C C . TYR A 1 180 ? -11.584 9.572 18.143 1.00 77.06 180 TYR A C 1
ATOM 1418 O O . TYR A 1 180 ? -11.782 9.305 19.332 1.00 77.06 180 TYR A O 1
ATOM 1426 N N . GLU A 1 181 ? -12.562 10.026 17.360 1.00 83.12 181 GLU A N 1
ATOM 1427 C CA . GLU A 1 181 ? -13.953 10.161 17.787 1.00 83.12 181 GLU A CA 1
ATOM 1428 C C . GLU A 1 181 ? -14.538 8.785 18.118 1.00 83.12 181 GLU A C 1
ATOM 1430 O O . GLU A 1 181 ? -15.132 8.602 19.185 1.00 83.12 181 GLU A O 1
ATOM 1435 N N . PHE A 1 182 ? -14.311 7.800 17.246 1.00 84.94 182 PHE A N 1
ATOM 1436 C CA . PHE A 1 182 ? -14.723 6.423 17.482 1.00 84.94 182 PHE A CA 1
ATOM 1437 C C . PHE A 1 182 ? -14.062 5.847 18.750 1.00 84.94 182 PHE A C 1
ATOM 1439 O O . PHE A 1 182 ? -14.764 5.348 19.634 1.00 84.94 182 PHE A O 1
ATOM 1446 N N . LEU A 1 183 ? -12.735 5.972 18.901 1.00 83.31 183 LEU A N 1
ATOM 1447 C CA . LEU A 1 183 ? -12.016 5.460 20.077 1.00 83.31 183 LEU A CA 1
ATOM 1448 C C . LEU A 1 183 ? -12.443 6.149 21.366 1.00 83.31 183 LEU A C 1
ATOM 1450 O O . LEU A 1 183 ? -12.590 5.488 22.386 1.00 83.31 183 LEU A O 1
ATOM 1454 N N . SER A 1 184 ? -12.678 7.460 21.338 1.00 84.38 184 SER A N 1
ATOM 1455 C CA . SER A 1 184 ? -13.115 8.206 22.524 1.00 84.38 184 SER A CA 1
ATOM 1456 C C . SER A 1 184 ? -14.488 7.756 23.027 1.00 84.38 184 SER A C 1
ATOM 1458 O O . SER A 1 184 ? -14.749 7.833 24.225 1.00 84.38 184 SER A O 1
ATOM 1460 N N . LYS A 1 185 ? -15.361 7.272 22.134 1.00 84.44 185 LYS A N 1
ATOM 1461 C CA . LYS A 1 185 ? -16.670 6.709 22.502 1.00 84.44 185 LYS A CA 1
ATOM 1462 C C . LYS A 1 185 ? -16.563 5.297 23.084 1.00 84.44 185 LYS A C 1
ATOM 1464 O O . LYS A 1 185 ? -17.408 4.922 23.893 1.00 84.44 185 LYS A O 1
ATOM 1469 N N . LEU A 1 186 ? -15.569 4.511 22.663 1.00 83.25 186 LEU A N 1
ATOM 1470 C CA . LEU A 1 186 ? -15.383 3.126 23.118 1.00 83.25 186 LEU A CA 1
ATOM 1471 C C . LEU A 1 186 ? -14.455 2.986 24.326 1.00 83.25 186 LEU A C 1
ATOM 1473 O O . LEU A 1 186 ? -14.656 2.089 25.135 1.00 83.25 186 LEU A O 1
ATOM 1477 N N . VAL A 1 187 ? -13.468 3.871 24.458 1.00 83.94 187 VAL A N 1
ATOM 1478 C CA . VAL A 1 187 ? -12.446 3.865 25.512 1.00 83.94 187 VAL A CA 1
ATOM 1479 C C . VAL A 1 187 ? -12.416 5.254 26.169 1.00 83.94 187 VAL A C 1
ATOM 1481 O O . VAL A 1 187 ? -11.566 6.083 25.820 1.00 83.94 187 VAL A O 1
ATOM 1484 N N . PRO A 1 188 ? -13.351 5.547 27.098 1.00 73.00 188 PRO A N 1
ATOM 1485 C CA . PRO A 1 188 ? -13.549 6.893 27.652 1.00 73.00 188 PRO A CA 1
ATOM 1486 C C . PRO A 1 188 ? -12.317 7.469 28.359 1.00 73.00 188 PRO A C 1
ATOM 1488 O O . PRO A 1 188 ? -12.042 8.663 28.242 1.00 73.00 188 PRO A O 1
ATOM 1491 N N . ASP A 1 189 ? -11.521 6.614 29.008 1.00 78.25 189 ASP A N 1
ATOM 1492 C CA . ASP A 1 189 ? -10.290 7.007 29.711 1.00 78.25 189 ASP A CA 1
ATOM 1493 C C . ASP A 1 189 ? -9.117 7.296 28.765 1.00 78.25 189 ASP A C 1
ATOM 1495 O O . ASP A 1 189 ? -8.011 7.630 29.193 1.00 78.25 189 ASP A O 1
ATOM 1499 N N . LYS A 1 190 ? -9.347 7.188 27.451 1.00 83.75 190 LYS A N 1
ATOM 1500 C CA . LYS A 1 190 ? -8.362 7.443 26.396 1.00 83.75 190 LYS A CA 1
ATOM 1501 C C . LYS A 1 190 ? -7.095 6.599 26.526 1.00 83.75 190 LYS A C 1
ATOM 1503 O O . LYS A 1 190 ? -6.029 7.013 26.069 1.00 83.75 190 LYS A O 1
ATOM 1508 N N . GLU A 1 191 ? -7.209 5.399 27.094 1.00 87.25 191 GLU A N 1
ATOM 1509 C CA . GLU A 1 191 ? -6.083 4.483 27.290 1.00 87.25 191 GLU A CA 1
ATOM 1510 C C . GLU A 1 191 ? -5.337 4.173 25.982 1.00 87.25 191 GLU A C 1
ATOM 1512 O O . GLU A 1 191 ? -4.114 4.042 25.973 1.00 87.25 191 GLU A O 1
ATOM 1517 N N . TYR A 1 192 ? -6.036 4.184 24.849 1.00 87.88 192 TYR A N 1
ATOM 1518 C CA . TYR A 1 192 ? -5.429 4.046 23.528 1.00 87.88 192 TYR A CA 1
ATOM 1519 C C . TYR A 1 192 ? -4.307 5.059 23.248 1.00 87.88 192 TYR A C 1
ATOM 1521 O O . TYR A 1 192 ? -3.351 4.718 22.560 1.00 87.88 192 TYR A O 1
ATOM 1529 N N . ARG A 1 193 ? -4.353 6.281 23.810 1.00 90.81 193 ARG A N 1
ATOM 1530 C CA . ARG A 1 193 ? -3.243 7.243 23.687 1.00 90.81 193 ARG A CA 1
ATOM 1531 C C . ARG A 1 193 ? -1.980 6.741 24.374 1.00 90.81 193 ARG A C 1
ATOM 1533 O O . ARG A 1 193 ? -0.889 6.948 23.852 1.00 90.81 193 ARG A O 1
ATOM 1540 N N . ARG A 1 194 ? -2.126 6.104 25.539 1.00 91.69 194 ARG A N 1
ATOM 1541 C CA . ARG A 1 194 ? -1.016 5.499 26.284 1.00 91.69 194 ARG A CA 1
ATOM 1542 C C . ARG A 1 194 ? -0.451 4.315 25.505 1.00 91.69 194 ARG A C 1
ATOM 1544 O O . ARG A 1 194 ? 0.759 4.258 25.304 1.00 91.69 194 ARG A O 1
ATOM 1551 N N . ILE A 1 195 ? -1.322 3.416 25.040 1.00 92.38 195 ILE A N 1
ATOM 1552 C CA . ILE A 1 195 ? -0.936 2.226 24.271 1.00 92.38 195 ILE A CA 1
ATOM 1553 C C . ILE A 1 195 ? -0.197 2.646 22.996 1.00 92.38 195 ILE A C 1
ATOM 1555 O O . ILE A 1 195 ? 1.002 2.396 22.869 1.00 92.38 195 ILE A O 1
ATOM 1559 N N . LEU A 1 196 ? -0.858 3.392 22.104 1.00 92.44 196 LEU A N 1
ATOM 1560 C CA . LEU A 1 196 ? -0.266 3.833 20.840 1.00 92.44 196 LEU A CA 1
ATOM 1561 C C . LEU A 1 196 ? 0.948 4.739 21.056 1.00 92.44 196 LEU A C 1
ATOM 1563 O O . LEU A 1 196 ? 1.935 4.601 20.346 1.00 92.44 196 LEU A O 1
ATOM 1567 N N . GLY A 1 197 ? 0.939 5.610 22.069 1.00 93.25 197 GLY A N 1
ATOM 1568 C CA . GLY A 1 197 ? 2.090 6.451 22.408 1.00 93.25 197 GLY A CA 1
ATOM 1569 C C . GLY A 1 197 ? 3.332 5.666 22.832 1.00 93.25 197 GLY A C 1
ATOM 1570 O O . GLY A 1 197 ? 4.445 6.117 22.576 1.00 93.25 197 GLY A O 1
ATOM 1571 N N . SER A 1 198 ? 3.157 4.491 23.439 1.00 95.06 198 SER A N 1
ATOM 1572 C CA . SER A 1 198 ? 4.268 3.609 23.817 1.00 95.06 198 SER A CA 1
ATOM 1573 C C . SER A 1 198 ? 4.743 2.695 22.681 1.00 95.06 198 SER A C 1
ATOM 1575 O O . SER A 1 198 ? 5.896 2.266 22.678 1.00 95.06 198 SER A O 1
ATOM 1577 N N . ARG A 1 199 ? 3.874 2.407 21.704 1.00 94.75 199 ARG A N 1
ATOM 1578 C CA . ARG A 1 199 ? 4.145 1.468 20.604 1.00 94.75 199 ARG A CA 1
ATOM 1579 C C . ARG A 1 199 ? 4.588 2.173 19.321 1.00 94.75 199 ARG A C 1
ATOM 1581 O O . ARG A 1 199 ? 5.543 1.745 18.678 1.00 94.75 199 ARG A O 1
ATOM 1588 N N . VAL A 1 200 ? 3.928 3.264 18.950 1.00 94.06 200 VAL A N 1
ATOM 1589 C CA . VAL A 1 200 ? 4.143 4.011 17.703 1.00 94.06 200 VAL A CA 1
ATOM 1590 C C . VAL A 1 200 ? 5.208 5.078 17.945 1.00 94.06 200 VAL A C 1
ATOM 1592 O O . VAL A 1 200 ? 4.907 6.247 18.187 1.00 94.06 200 VAL A O 1
ATOM 1595 N N . THR A 1 201 ? 6.473 4.652 17.940 1.00 96.25 201 THR A N 1
ATOM 1596 C CA . THR A 1 201 ? 7.623 5.501 18.287 1.00 96.25 201 THR A CA 1
ATOM 1597 C C . THR A 1 201 ? 8.672 5.532 17.173 1.00 96.25 201 THR A C 1
ATOM 1599 O O . THR A 1 201 ? 8.802 4.553 16.436 1.00 96.25 201 THR A O 1
ATOM 1602 N N . PRO A 1 202 ? 9.484 6.605 17.076 1.00 97.06 202 PRO A N 1
ATOM 1603 C CA . PRO A 1 202 ? 10.594 6.657 16.123 1.00 97.06 202 PRO A CA 1
ATOM 1604 C C . PRO A 1 202 ? 11.624 5.535 16.310 1.00 97.06 202 PRO A C 1
ATOM 1606 O O . PRO A 1 202 ? 12.193 5.062 15.335 1.00 97.06 202 PRO A O 1
ATOM 1609 N N . VAL A 1 203 ? 11.854 5.091 17.553 1.00 97.56 203 VAL A N 1
ATOM 1610 C CA . VAL A 1 203 ? 12.781 3.984 17.848 1.00 97.56 203 VAL A CA 1
ATOM 1611 C C . VAL A 1 203 ? 12.278 2.695 17.206 1.00 97.56 203 VAL A C 1
ATOM 1613 O O . VAL A 1 203 ? 13.002 2.082 16.431 1.00 97.56 203 VAL A O 1
ATOM 1616 N N . ARG A 1 204 ? 11.009 2.338 17.447 1.00 97.56 204 ARG A N 1
ATOM 1617 C CA . ARG A 1 204 ? 10.393 1.153 16.834 1.00 97.56 204 ARG A CA 1
ATOM 1618 C C . ARG A 1 204 ? 10.334 1.244 15.318 1.00 97.56 204 ARG A C 1
ATOM 1620 O O . ARG A 1 204 ? 10.576 0.250 14.651 1.00 97.56 204 ARG A O 1
ATOM 1627 N N . PHE A 1 205 ? 10.046 2.423 14.780 1.00 96.88 205 PHE A N 1
ATOM 1628 C CA . PHE A 1 205 ? 10.066 2.641 13.339 1.00 96.88 205 PHE A CA 1
ATOM 1629 C C . PHE A 1 205 ? 11.438 2.320 12.738 1.00 96.88 205 PHE A C 1
ATOM 1631 O O . PHE A 1 205 ? 11.522 1.494 11.839 1.00 96.88 205 PHE A O 1
ATOM 1638 N N . ASN A 1 206 ? 12.512 2.891 13.286 1.00 95.94 206 ASN A N 1
ATOM 1639 C CA . ASN A 1 206 ? 13.869 2.654 12.790 1.00 95.94 206 ASN A CA 1
ATOM 1640 C C . ASN A 1 206 ? 14.330 1.197 12.953 1.00 95.94 206 ASN A C 1
ATOM 1642 O O . ASN A 1 206 ? 15.133 0.728 12.156 1.00 95.94 206 ASN A O 1
ATOM 1646 N N . GLU A 1 207 ? 13.861 0.498 13.990 1.00 97.44 207 GLU A N 1
ATOM 1647 C CA . GLU A 1 207 ? 14.165 -0.924 14.204 1.00 97.44 207 GLU A CA 1
ATOM 1648 C C . GLU A 1 207 ? 13.467 -1.837 13.190 1.00 97.44 207 GLU A C 1
ATOM 1650 O O . GLU A 1 207 ? 14.020 -2.869 12.821 1.00 97.44 207 GLU A O 1
ATOM 1655 N N . LEU A 1 208 ? 12.241 -1.493 12.792 1.00 98.00 208 LEU A N 1
ATOM 1656 C CA . LEU A 1 208 ? 11.373 -2.385 12.028 1.00 98.00 208 LEU A CA 1
ATOM 1657 C C . LEU A 1 208 ? 11.355 -2.075 10.535 1.00 98.00 208 LEU A C 1
ATOM 1659 O O . LEU A 1 208 ? 11.103 -2.976 9.750 1.00 98.00 208 LEU A O 1
ATOM 1663 N N . TRP A 1 209 ? 11.566 -0.826 10.126 1.00 97.62 209 TRP A N 1
ATOM 1664 C CA . TRP A 1 209 ? 11.276 -0.399 8.759 1.00 97.62 209 TRP A CA 1
ATOM 1665 C C . TRP A 1 209 ? 12.035 -1.208 7.699 1.00 97.62 209 TRP A C 1
ATOM 1667 O O . TRP A 1 209 ? 13.260 -1.152 7.622 1.00 97.62 209 TRP A O 1
ATOM 1677 N N . GLY A 1 210 ? 11.288 -1.949 6.876 1.00 97.31 210 GLY A N 1
ATOM 1678 C CA . GLY A 1 210 ? 11.828 -2.773 5.794 1.00 97.31 210 GLY A CA 1
ATOM 1679 C C . GLY A 1 210 ? 12.673 -3.968 6.250 1.00 97.31 210 GLY A C 1
ATOM 1680 O O . GLY A 1 210 ? 13.374 -4.546 5.428 1.00 97.31 210 GLY A O 1
ATOM 1681 N N . SER A 1 211 ? 12.635 -4.354 7.532 1.00 97.50 211 SER A N 1
ATOM 1682 C CA . SER A 1 211 ? 13.525 -5.386 8.084 1.00 97.50 211 SER A CA 1
ATOM 1683 C C . SER A 1 211 ? 13.315 -6.795 7.512 1.00 97.50 211 SER A C 1
ATOM 1685 O O . SER A 1 211 ? 14.157 -7.660 7.727 1.00 97.50 211 SER A O 1
ATOM 1687 N N . GLU A 1 212 ? 12.191 -7.044 6.836 1.00 97.88 212 GLU A N 1
ATOM 1688 C CA . GLU A 1 212 ? 11.834 -8.341 6.234 1.00 97.88 212 GLU A CA 1
ATOM 1689 C C . GLU A 1 212 ? 11.955 -8.338 4.700 1.00 97.88 212 GLU A C 1
ATOM 1691 O O . GLU A 1 212 ? 11.498 -9.267 4.031 1.00 97.88 212 GLU A O 1
ATOM 1696 N N . LEU A 1 213 ? 12.533 -7.281 4.123 1.00 96.81 213 LEU A N 1
ATOM 1697 C CA . LEU A 1 213 ? 12.649 -7.116 2.679 1.00 96.81 213 LEU A CA 1
ATOM 1698 C C . LEU A 1 213 ? 13.997 -7.592 2.144 1.00 96.81 213 LEU A C 1
ATOM 1700 O O . LEU A 1 213 ? 15.026 -7.516 2.812 1.00 96.81 213 LEU A O 1
ATOM 1704 N N . ASP A 1 214 ? 13.984 -8.048 0.891 1.00 96.19 214 ASP A N 1
ATOM 1705 C CA . ASP A 1 214 ? 15.207 -8.269 0.129 1.00 96.19 214 ASP A CA 1
ATOM 1706 C C . ASP A 1 214 ? 15.938 -6.948 -0.175 1.00 96.19 214 ASP A C 1
ATOM 1708 O O . ASP A 1 214 ? 15.419 -5.847 0.044 1.00 96.19 214 ASP A O 1
ATOM 1712 N N . ASP A 1 215 ? 17.164 -7.058 -0.690 1.00 94.75 215 ASP A N 1
ATOM 1713 C CA . ASP A 1 215 ? 18.017 -5.899 -0.964 1.00 94.75 215 ASP A CA 1
ATOM 1714 C C . ASP A 1 215 ? 17.370 -4.904 -1.939 1.00 94.75 215 ASP A C 1
ATOM 1716 O O . ASP A 1 215 ? 17.520 -3.694 -1.774 1.00 94.75 215 ASP A O 1
ATOM 1720 N N . LEU A 1 216 ? 16.648 -5.383 -2.961 1.00 95.88 216 LEU A N 1
ATOM 1721 C CA . LEU A 1 216 ? 16.060 -4.499 -3.968 1.00 95.88 216 LEU A CA 1
ATOM 1722 C C . LEU A 1 216 ? 14.848 -3.756 -3.405 1.00 95.88 216 LEU A C 1
ATOM 1724 O O . LEU A 1 216 ? 14.751 -2.548 -3.585 1.00 95.88 216 LEU A O 1
ATOM 1728 N N . ASP A 1 217 ? 13.938 -4.434 -2.709 1.00 95.50 217 ASP A N 1
ATOM 1729 C CA . ASP A 1 217 ? 12.803 -3.748 -2.089 1.00 95.50 217 ASP A CA 1
ATOM 1730 C C . ASP A 1 217 ? 13.242 -2.804 -0.975 1.00 95.50 217 ASP A C 1
ATOM 1732 O O . ASP A 1 217 ? 12.712 -1.699 -0.890 1.00 95.50 217 ASP A O 1
ATOM 1736 N N . SER A 1 218 ? 14.239 -3.190 -0.177 1.00 94.00 218 SER A N 1
ATOM 1737 C CA . SER A 1 218 ? 14.828 -2.315 0.841 1.00 94.00 218 SER A CA 1
ATOM 1738 C C . SER A 1 218 ? 15.387 -1.030 0.227 1.00 94.00 218 SER A C 1
ATOM 1740 O O . SER A 1 218 ? 15.185 0.062 0.756 1.00 94.00 218 SER A O 1
ATOM 1742 N N . GLU A 1 219 ? 16.049 -1.132 -0.924 1.00 93.69 219 GLU A N 1
ATOM 1743 C CA . GLU A 1 219 ? 16.570 0.024 -1.654 1.00 93.69 219 GLU A CA 1
ATOM 1744 C C . GLU A 1 219 ? 15.454 0.894 -2.249 1.00 93.69 219 GLU A C 1
ATOM 1746 O O . GLU A 1 219 ? 15.560 2.123 -2.246 1.00 93.69 219 GLU A O 1
ATOM 1751 N N . LEU A 1 220 ? 14.343 0.284 -2.680 1.00 94.12 220 LEU A N 1
ATOM 1752 C CA . LEU A 1 220 ? 13.167 1.011 -3.164 1.00 94.12 220 LEU A CA 1
ATOM 1753 C C . LEU A 1 220 ? 12.466 1.832 -2.064 1.00 94.12 220 LEU A C 1
ATOM 1755 O O . LEU A 1 220 ? 11.790 2.811 -2.382 1.00 94.12 220 LEU A O 1
ATOM 1759 N N . LEU A 1 221 ? 12.673 1.491 -0.787 1.00 91.06 221 LEU A N 1
ATOM 1760 C CA . LEU A 1 221 ? 12.243 2.283 0.377 1.00 91.06 221 LEU A CA 1
ATOM 1761 C C . LEU A 1 221 ? 13.231 3.393 0.774 1.00 91.06 221 LEU A C 1
ATOM 1763 O O . LEU A 1 221 ? 13.064 4.046 1.815 1.00 91.06 221 LEU A O 1
ATOM 1767 N N . GLY A 1 222 ? 14.290 3.585 -0.016 1.00 86.00 222 GLY A N 1
ATOM 1768 C CA . GLY A 1 222 ? 15.387 4.488 0.292 1.00 86.00 222 GLY A CA 1
ATOM 1769 C C . GLY A 1 222 ? 14.917 5.901 0.674 1.00 86.00 222 GLY A C 1
ATOM 1770 O O . GLY A 1 222 ? 13.955 6.428 0.111 1.00 86.00 222 GLY A O 1
ATOM 1771 N N . PRO A 1 223 ? 15.601 6.570 1.620 1.00 87.94 223 PRO A N 1
ATOM 1772 C CA . PRO A 1 223 ? 15.152 7.858 2.148 1.00 87.94 223 PRO A CA 1
ATOM 1773 C C . PRO A 1 223 ? 15.389 9.034 1.189 1.00 87.94 223 PRO A C 1
ATOM 1775 O O . PRO A 1 223 ? 14.965 10.152 1.477 1.00 87.94 223 PRO A O 1
ATOM 1778 N N . ARG A 1 224 ? 16.104 8.814 0.081 1.00 92.25 224 ARG A N 1
ATOM 1779 C CA . ARG A 1 224 ? 16.520 9.858 -0.860 1.00 92.25 224 ARG A CA 1
ATOM 1780 C C . ARG A 1 224 ? 15.601 9.843 -2.072 1.00 92.25 224 ARG A C 1
ATOM 1782 O O . ARG A 1 224 ? 15.336 8.779 -2.624 1.00 92.25 224 ARG A O 1
ATOM 1789 N N . ALA A 1 225 ? 15.127 11.014 -2.485 1.00 93.06 225 ALA A N 1
ATOM 1790 C CA . ALA A 1 225 ? 14.354 11.115 -3.712 1.00 93.06 225 ALA A CA 1
ATOM 1791 C C . ALA A 1 225 ? 15.269 10.892 -4.928 1.00 93.06 225 ALA A C 1
ATOM 1793 O O . ALA A 1 225 ? 16.386 11.407 -4.960 1.00 93.06 225 ALA A O 1
ATOM 1794 N N . LEU A 1 226 ? 14.797 10.165 -5.944 1.00 94.62 226 LEU A N 1
ATOM 1795 C CA . LEU A 1 226 ? 15.616 9.843 -7.123 1.00 94.62 226 LEU A CA 1
ATOM 1796 C C . LEU A 1 226 ? 15.973 11.075 -7.964 1.00 94.62 226 LEU A C 1
ATOM 1798 O O . LEU A 1 226 ? 17.009 11.077 -8.616 1.00 94.62 226 LEU A O 1
ATOM 1802 N N . ARG A 1 227 ? 15.180 12.154 -7.911 1.00 94.44 227 ARG A N 1
ATOM 1803 C CA . ARG A 1 227 ? 15.544 13.429 -8.561 1.00 94.44 227 ARG A CA 1
ATOM 1804 C C . ARG A 1 227 ? 16.857 14.028 -8.042 1.00 94.44 227 ARG A C 1
ATOM 1806 O O . ARG A 1 227 ? 17.485 14.800 -8.757 1.00 94.44 227 ARG A O 1
ATOM 1813 N N . ASP A 1 228 ? 17.245 13.697 -6.810 1.00 94.50 228 ASP A N 1
ATOM 1814 C CA . ASP A 1 228 ? 18.477 14.187 -6.187 1.00 94.50 228 ASP A CA 1
ATOM 1815 C C . ASP A 1 228 ? 19.671 13.252 -6.485 1.00 94.50 228 ASP A C 1
ATOM 1817 O O . ASP A 1 228 ? 20.813 13.617 -6.216 1.00 94.50 228 ASP A O 1
ATOM 1821 N N . HIS A 1 229 ? 19.400 12.065 -7.052 1.00 94.50 229 HIS A N 1
ATOM 1822 C CA . HIS A 1 229 ? 20.360 11.010 -7.405 1.00 94.50 229 HIS A CA 1
ATOM 1823 C C . HIS A 1 229 ? 19.984 10.321 -8.734 1.00 94.50 229 HIS A C 1
ATOM 1825 O O . HIS A 1 229 ? 19.706 9.116 -8.763 1.00 94.50 229 HIS A O 1
ATOM 1831 N N . PRO A 1 230 ? 19.915 11.065 -9.854 1.00 94.94 230 PRO A N 1
ATOM 1832 C CA . PRO A 1 230 ? 19.482 10.522 -11.143 1.00 94.94 230 PRO A CA 1
ATOM 1833 C C . PRO A 1 230 ? 20.401 9.412 -11.684 1.00 94.94 230 PRO A C 1
ATOM 1835 O O . PRO A 1 230 ? 19.981 8.645 -12.554 1.00 94.94 230 PRO A O 1
ATOM 1838 N N . GLU A 1 231 ? 21.631 9.304 -11.173 1.00 95.19 231 GLU A N 1
ATOM 1839 C CA . GLU A 1 231 ? 22.584 8.231 -11.466 1.00 95.19 231 GLU A CA 1
ATOM 1840 C C . GLU A 1 231 ? 22.101 6.840 -11.019 1.00 95.19 231 GLU A C 1
ATOM 1842 O O . GLU A 1 231 ? 22.442 5.841 -11.657 1.00 95.19 231 GLU A O 1
ATOM 1847 N N . ASP A 1 232 ? 21.262 6.765 -9.980 1.00 96.00 232 ASP A N 1
ATOM 1848 C CA . ASP A 1 232 ? 20.757 5.500 -9.431 1.00 96.00 232 ASP A CA 1
ATOM 1849 C C . ASP A 1 232 ? 19.625 4.908 -10.304 1.00 96.00 232 ASP A C 1
ATOM 1851 O O . ASP A 1 232 ? 19.386 3.696 -10.305 1.00 96.00 232 ASP A O 1
ATOM 1855 N N . VAL A 1 233 ? 18.955 5.744 -11.112 1.00 97.00 233 VAL A N 1
ATOM 1856 C CA . VAL A 1 233 ? 17.776 5.374 -11.921 1.00 97.00 233 VAL A CA 1
ATOM 1857 C C . VAL A 1 233 ? 18.080 4.236 -12.892 1.00 97.00 233 VAL A C 1
ATOM 1859 O O . VAL A 1 233 ? 17.287 3.300 -13.009 1.00 97.00 233 VAL A O 1
ATOM 1862 N N . GLY A 1 234 ? 19.226 4.277 -13.577 1.00 96.94 234 GLY A N 1
ATOM 1863 C CA . GLY A 1 234 ? 19.590 3.255 -14.560 1.00 96.94 234 GLY A CA 1
ATOM 1864 C C . GLY A 1 234 ? 19.786 1.879 -13.925 1.00 96.94 234 GLY A C 1
ATOM 1865 O O . GLY A 1 234 ? 19.196 0.893 -14.371 1.00 96.94 234 GLY A O 1
ATOM 1866 N N . GLY A 1 235 ? 20.569 1.816 -12.843 1.00 97.25 235 GLY A N 1
ATOM 1867 C CA . GLY A 1 235 ? 20.835 0.572 -12.118 1.00 97.25 235 GLY A CA 1
ATOM 1868 C C . GLY A 1 235 ? 19.571 -0.035 -11.509 1.00 97.25 235 GLY A C 1
ATOM 1869 O O . GLY A 1 235 ? 19.337 -1.241 -11.642 1.00 97.25 235 GLY A O 1
ATOM 1870 N N . LEU A 1 236 ? 18.726 0.801 -10.901 1.00 97.38 236 LEU A N 1
ATOM 1871 C CA . LEU A 1 236 ? 17.443 0.377 -10.342 1.00 97.38 236 LEU A CA 1
ATOM 1872 C C . LEU A 1 236 ? 16.488 -0.125 -11.425 1.00 97.38 236 LEU A C 1
ATOM 1874 O O . LEU A 1 236 ? 15.953 -1.223 -11.289 1.00 97.38 236 LEU A O 1
ATOM 1878 N N . SER A 1 237 ? 16.328 0.613 -12.528 1.00 97.38 237 SER A N 1
ATOM 1879 C CA . SER A 1 237 ? 15.441 0.218 -13.633 1.00 97.38 237 SER A CA 1
ATOM 1880 C C . SER A 1 237 ? 15.819 -1.155 -14.190 1.00 97.38 237 SER A C 1
ATOM 1882 O O . SER A 1 237 ? 14.958 -2.017 -14.356 1.00 97.38 237 SER A O 1
ATOM 1884 N N . GLN A 1 238 ? 17.117 -1.405 -14.407 1.00 97.69 238 GLN A N 1
ATOM 1885 C CA . GLN A 1 238 ? 17.599 -2.703 -14.889 1.00 97.69 238 GLN A CA 1
ATOM 1886 C C . GLN A 1 238 ? 17.291 -3.836 -13.904 1.00 97.69 238 GLN A C 1
ATOM 1888 O O . GLN A 1 238 ? 16.869 -4.915 -14.318 1.00 97.69 238 GLN A O 1
ATOM 1893 N N . ARG A 1 239 ? 17.486 -3.609 -12.600 1.00 97.88 239 ARG A N 1
ATOM 1894 C CA . ARG A 1 239 ? 17.237 -4.621 -11.561 1.00 97.88 239 ARG A CA 1
ATOM 1895 C C . ARG A 1 239 ? 15.751 -4.911 -11.376 1.00 97.88 239 ARG A C 1
ATOM 1897 O O . ARG A 1 239 ? 15.390 -6.079 -11.252 1.00 97.88 239 ARG A O 1
ATOM 1904 N N . ILE A 1 240 ? 14.903 -3.884 -11.425 1.00 97.19 240 ILE A N 1
ATOM 1905 C CA . ILE A 1 240 ? 13.441 -4.025 -11.396 1.00 97.19 240 ILE A CA 1
ATOM 1906 C C . ILE A 1 240 ? 12.975 -4.874 -12.582 1.00 97.19 240 ILE A C 1
ATOM 1908 O O . ILE A 1 240 ? 12.278 -5.870 -12.392 1.00 97.19 240 ILE A O 1
ATOM 1912 N N . VAL A 1 241 ? 13.409 -4.531 -13.798 1.00 97.12 241 VAL A N 1
ATOM 1913 C CA . VAL A 1 241 ? 13.034 -5.256 -15.022 1.00 97.12 241 VAL A CA 1
ATOM 1914 C C . VAL A 1 241 ? 13.557 -6.690 -15.001 1.00 97.12 241 VAL A C 1
ATOM 1916 O O . VAL A 1 241 ? 12.825 -7.617 -15.348 1.00 97.12 241 VAL A O 1
ATOM 1919 N N . ALA A 1 242 ? 14.796 -6.904 -14.553 1.00 96.81 242 ALA A N 1
ATOM 1920 C CA . ALA A 1 242 ? 15.371 -8.239 -14.426 1.00 96.81 242 ALA A CA 1
ATOM 1921 C C . ALA A 1 242 ? 14.586 -9.110 -13.433 1.00 96.81 242 ALA A C 1
ATOM 1923 O O . ALA A 1 242 ? 14.286 -10.265 -13.747 1.00 96.81 242 ALA A O 1
ATOM 1924 N N . ARG A 1 243 ? 14.209 -8.554 -12.270 1.00 96.19 243 ARG A N 1
ATOM 1925 C CA . ARG A 1 243 ? 13.366 -9.237 -11.278 1.00 96.19 243 ARG A CA 1
ATOM 1926 C C . ARG A 1 243 ? 12.008 -9.599 -11.876 1.00 96.19 243 ARG A C 1
ATOM 1928 O O . ARG A 1 243 ? 11.626 -10.764 -11.842 1.00 96.19 243 ARG A O 1
ATOM 1935 N N . ALA A 1 244 ? 11.339 -8.641 -12.511 1.00 94.88 244 ALA A N 1
ATOM 1936 C CA . ALA A 1 244 ? 10.039 -8.855 -13.138 1.00 94.88 244 ALA A CA 1
ATOM 1937 C C . ALA A 1 244 ? 10.075 -9.926 -14.239 1.00 94.88 244 ALA A C 1
ATOM 1939 O O . ALA A 1 244 ? 9.190 -10.776 -14.309 1.00 94.88 244 ALA A O 1
ATOM 1940 N N . CYS A 1 245 ? 11.126 -9.944 -15.068 1.00 94.81 245 CYS A N 1
ATOM 1941 C CA . CYS A 1 245 ? 11.314 -10.999 -16.064 1.00 94.81 245 CYS A CA 1
ATOM 1942 C C . CYS A 1 245 ? 11.477 -12.372 -15.404 1.00 94.81 245 CYS A C 1
ATOM 1944 O O . CYS A 1 245 ? 10.843 -13.332 -15.837 1.00 94.81 245 CYS A O 1
ATOM 1946 N N . SER A 1 246 ? 12.293 -12.463 -14.348 1.00 94.38 246 SER A N 1
ATOM 1947 C CA . SER A 1 246 ? 12.502 -13.709 -13.605 1.00 94.38 246 SER A CA 1
ATOM 1948 C C . SER A 1 246 ? 11.204 -14.228 -12.985 1.00 94.38 246 SER A C 1
ATOM 1950 O O . SER A 1 246 ? 10.907 -15.415 -13.092 1.00 94.38 246 SER A O 1
ATOM 1952 N N . GLU A 1 247 ? 10.416 -13.350 -12.367 1.00 92.12 247 GLU A N 1
ATOM 1953 C CA . GLU A 1 247 ? 9.137 -13.693 -11.733 1.00 92.12 247 GLU A CA 1
ATOM 1954 C C . GLU A 1 247 ? 8.077 -14.129 -12.751 1.00 92.12 247 GLU A C 1
ATOM 1956 O O . GLU A 1 247 ? 7.314 -15.057 -12.492 1.00 92.12 247 GLU A O 1
ATOM 1961 N N . ALA A 1 248 ? 8.066 -13.511 -13.934 1.00 90.44 248 ALA A N 1
ATOM 1962 C CA . ALA A 1 248 ? 7.163 -13.866 -15.026 1.00 90.44 248 ALA A CA 1
ATOM 1963 C C . ALA A 1 248 ? 7.636 -15.078 -15.856 1.00 90.44 248 ALA A C 1
ATOM 1965 O O . ALA A 1 248 ? 6.934 -15.498 -16.776 1.00 90.44 248 ALA A O 1
ATOM 1966 N N . GLY A 1 249 ? 8.835 -15.616 -15.599 1.00 91.19 249 GLY A N 1
ATOM 1967 C CA . GLY A 1 249 ? 9.455 -16.632 -16.457 1.00 91.19 249 GLY A CA 1
ATOM 1968 C C . GLY A 1 249 ? 9.749 -16.134 -17.882 1.00 91.19 249 GLY A C 1
ATOM 1969 O O . GLY A 1 249 ? 9.841 -16.933 -18.815 1.00 91.19 249 GLY A O 1
ATOM 1970 N N . ARG A 1 250 ? 9.872 -14.815 -18.066 1.00 91.12 250 ARG A N 1
ATOM 1971 C CA . ARG A 1 250 ? 10.188 -14.164 -19.342 1.00 91.12 250 ARG A CA 1
ATOM 1972 C C . ARG A 1 250 ? 11.700 -14.181 -19.578 1.00 91.12 250 ARG A C 1
ATOM 1974 O O . ARG A 1 250 ? 12.501 -14.122 -18.647 1.00 91.12 250 ARG A O 1
ATOM 1981 N N . GLY A 1 251 ? 12.098 -14.232 -20.851 1.00 90.44 251 GLY A N 1
ATOM 1982 C CA . GLY A 1 251 ? 13.494 -14.037 -21.246 1.00 90.44 251 GLY A CA 1
ATOM 1983 C C . GLY A 1 251 ? 14.045 -12.681 -20.791 1.00 90.44 251 GLY A C 1
ATOM 1984 O O . GLY A 1 251 ? 13.294 -11.757 -20.488 1.00 90.44 251 GLY A O 1
ATOM 1985 N N . ARG A 1 252 ? 15.375 -12.555 -20.756 1.00 93.50 252 ARG A N 1
ATOM 1986 C CA . ARG A 1 252 ? 16.046 -11.324 -20.319 1.00 93.50 252 ARG A CA 1
ATOM 1987 C C . ARG A 1 252 ? 15.632 -10.131 -21.188 1.00 93.50 252 ARG A C 1
ATOM 1989 O O . ARG A 1 252 ? 15.850 -10.152 -22.398 1.00 93.50 252 ARG A O 1
ATOM 1996 N N . VAL A 1 253 ? 15.131 -9.083 -20.539 1.00 96.38 253 VAL A N 1
ATOM 1997 C CA . VAL A 1 253 ? 14.895 -7.757 -21.122 1.00 96.38 253 VAL A CA 1
ATOM 1998 C C . VAL A 1 253 ? 15.852 -6.759 -20.474 1.00 96.38 253 VAL A C 1
ATOM 2000 O O . VAL A 1 253 ? 16.152 -6.873 -19.286 1.00 96.38 253 VAL A O 1
ATOM 2003 N N . VAL A 1 254 ? 16.367 -5.814 -21.256 1.00 96.88 254 VAL A N 1
ATOM 2004 C CA . VAL A 1 254 ? 17.219 -4.718 -20.769 1.00 96.88 254 VAL A CA 1
ATOM 2005 C C . VAL A 1 254 ? 16.562 -3.369 -21.022 1.00 96.88 254 VAL A C 1
ATOM 2007 O O . VAL A 1 254 ? 15.836 -3.205 -21.995 1.00 96.88 254 VAL A O 1
ATOM 2010 N N . VAL A 1 255 ? 16.838 -2.381 -20.181 1.00 97.69 255 VAL A N 1
ATOM 2011 C CA . VAL A 1 255 ? 16.470 -0.985 -20.462 1.00 97.69 255 VAL A CA 1
ATOM 2012 C C . VAL A 1 255 ? 17.547 -0.369 -21.358 1.00 97.69 255 VAL A C 1
ATOM 2014 O O . VAL A 1 255 ? 18.732 -0.524 -21.066 1.00 97.69 255 VAL A O 1
ATOM 2017 N N . SER A 1 256 ? 17.161 0.254 -22.472 1.00 97.50 256 SER A N 1
ATOM 2018 C CA . SER A 1 256 ? 18.102 0.962 -23.358 1.00 97.50 256 SER A CA 1
ATOM 2019 C C . SER A 1 256 ? 18.721 2.181 -22.670 1.00 97.50 256 SER A C 1
ATOM 2021 O O . SER A 1 256 ? 18.119 2.755 -21.761 1.00 97.50 256 SER A O 1
ATOM 2023 N N . ASP A 1 257 ? 19.904 2.600 -23.120 1.00 97.81 257 ASP A N 1
ATOM 2024 C CA . ASP A 1 257 ? 20.579 3.785 -22.580 1.00 97.81 257 ASP A CA 1
ATOM 2025 C C . ASP A 1 257 ? 19.743 5.055 -22.808 1.00 97.81 257 ASP A C 1
ATOM 2027 O O . ASP A 1 257 ? 19.673 5.919 -21.934 1.00 97.81 257 ASP A O 1
ATOM 2031 N N . GLU A 1 258 ? 19.038 5.147 -23.939 1.00 97.62 258 GLU A N 1
ATOM 2032 C CA . GLU A 1 258 ? 18.123 6.248 -24.240 1.00 97.62 258 GLU A CA 1
ATOM 2033 C C . GLU A 1 258 ? 16.915 6.264 -23.294 1.00 97.62 258 GLU A C 1
ATOM 2035 O O . GLU A 1 258 ? 16.535 7.325 -22.800 1.00 97.62 258 GLU A O 1
ATOM 2040 N N . ALA A 1 259 ? 16.334 5.097 -22.990 1.00 97.25 259 ALA A N 1
ATOM 2041 C CA . ALA A 1 259 ? 15.249 4.997 -22.016 1.00 97.25 259 ALA A CA 1
ATOM 2042 C C . ALA A 1 259 ? 15.727 5.328 -20.595 1.00 97.25 259 ALA A C 1
ATOM 2044 O O . ALA A 1 259 ? 15.015 6.003 -19.856 1.00 97.25 259 ALA A O 1
ATOM 2045 N N . ILE A 1 260 ? 16.940 4.914 -20.213 1.00 97.69 260 ILE A N 1
ATOM 2046 C CA . ILE A 1 260 ? 17.543 5.308 -18.932 1.00 97.69 260 ILE A CA 1
ATOM 2047 C C . ILE A 1 260 ? 17.721 6.825 -18.875 1.00 97.69 260 ILE A C 1
ATOM 2049 O O . ILE A 1 260 ? 17.333 7.431 -17.881 1.00 97.69 260 ILE A O 1
ATOM 2053 N N . ALA A 1 261 ? 18.253 7.447 -19.930 1.00 97.25 261 ALA A N 1
ATOM 2054 C CA . ALA A 1 261 ? 18.424 8.896 -19.983 1.00 97.25 261 ALA A CA 1
ATOM 2055 C C . ALA A 1 261 ? 17.083 9.638 -19.849 1.00 97.25 261 ALA A C 1
ATOM 2057 O O . ALA A 1 261 ? 16.995 10.615 -19.105 1.00 97.25 261 ALA A O 1
ATOM 2058 N N . GLU A 1 262 ? 16.031 9.151 -20.512 1.00 96.69 262 GLU A N 1
ATOM 2059 C CA . GLU A 1 262 ? 14.679 9.701 -20.383 1.00 96.69 262 GLU A CA 1
ATOM 2060 C C . GLU A 1 262 ? 14.137 9.552 -18.953 1.00 96.69 262 GLU A C 1
ATOM 2062 O O . GLU A 1 262 ? 13.647 10.520 -18.371 1.00 96.69 262 GLU A O 1
ATOM 2067 N N . LEU A 1 263 ? 14.271 8.368 -18.345 1.00 96.81 263 LEU A N 1
ATOM 2068 C CA . LEU A 1 263 ? 13.858 8.137 -16.959 1.00 96.81 263 LEU A CA 1
ATOM 2069 C C . LEU A 1 263 ? 14.637 9.034 -15.990 1.00 96.81 263 LEU A C 1
ATOM 2071 O O . LEU A 1 263 ? 14.027 9.629 -15.105 1.00 96.81 263 LEU A O 1
ATOM 2075 N N . SER A 1 264 ? 15.951 9.186 -16.157 1.00 96.56 264 SER A N 1
ATOM 2076 C CA . SER A 1 264 ? 16.797 10.030 -15.302 1.00 96.56 264 SER A CA 1
ATOM 2077 C C . SER A 1 264 ? 16.434 11.519 -15.355 1.00 96.56 264 SER A C 1
ATOM 2079 O O . SER A 1 264 ? 16.736 12.241 -14.408 1.00 96.56 264 SER A O 1
ATOM 2081 N N . ASN A 1 265 ? 15.759 11.984 -16.412 1.00 94.94 265 ASN A N 1
ATOM 2082 C CA . ASN A 1 265 ? 15.302 13.372 -16.535 1.00 94.94 265 ASN A CA 1
ATOM 2083 C C . ASN A 1 265 ? 13.947 13.645 -15.857 1.00 94.94 265 ASN A C 1
ATOM 2085 O O . ASN A 1 265 ? 13.541 14.805 -15.743 1.00 94.94 265 ASN A O 1
ATOM 2089 N N . ARG A 1 266 ? 13.225 12.610 -15.405 1.00 94.44 266 ARG A N 1
ATOM 2090 C CA . ARG A 1 266 ? 11.919 12.776 -14.747 1.00 94.44 266 ARG A CA 1
ATOM 2091 C C . ARG A 1 266 ? 12.089 13.246 -13.289 1.00 94.44 266 ARG A C 1
ATOM 2093 O O . ARG A 1 266 ? 13.032 12.842 -12.608 1.00 94.44 266 ARG A O 1
ATOM 2100 N N . PRO A 1 267 ? 11.163 14.069 -12.756 1.00 93.50 267 PRO A N 1
ATOM 2101 C CA . PRO A 1 267 ? 11.262 14.634 -11.408 1.00 93.50 267 PRO A CA 1
ATOM 2102 C C . PRO A 1 267 ? 10.806 13.637 -10.329 1.00 93.50 267 PRO A C 1
ATOM 2104 O O . PRO A 1 267 ? 9.830 13.870 -9.615 1.00 93.50 267 PRO A O 1
ATOM 2107 N N . TRP A 1 268 ? 11.497 12.506 -10.211 1.00 93.56 268 TRP A N 1
ATOM 2108 C CA . TRP A 1 268 ? 11.105 11.432 -9.304 1.00 93.56 268 TRP A CA 1
ATOM 2109 C C . TRP A 1 268 ? 11.030 11.859 -7.831 1.00 93.56 268 TRP A C 1
ATOM 2111 O O . TRP A 1 268 ? 11.822 12.662 -7.326 1.00 93.56 268 TRP A O 1
ATOM 2121 N N . GLY A 1 269 ? 10.061 11.277 -7.127 1.00 92.12 269 GLY A N 1
ATOM 2122 C CA . GLY A 1 269 ? 9.990 11.286 -5.671 1.00 92.12 269 GLY A CA 1
ATOM 2123 C C . GLY A 1 269 ? 10.722 10.069 -5.093 1.00 92.12 269 GLY A C 1
ATOM 2124 O O . GLY A 1 269 ? 11.925 9.938 -5.329 1.00 92.12 269 GLY A O 1
ATOM 2125 N N . PRO A 1 270 ? 10.034 9.198 -4.334 1.00 93.00 270 PRO A N 1
ATOM 2126 C CA . PRO A 1 270 ? 10.647 8.009 -3.746 1.00 93.00 270 PRO A CA 1
ATOM 2127 C C . PRO A 1 270 ? 11.147 7.031 -4.825 1.00 93.00 270 PRO A C 1
ATOM 2129 O O . PRO A 1 270 ? 10.550 6.972 -5.905 1.00 93.00 270 PRO A O 1
ATOM 2132 N N . PRO A 1 271 ? 12.186 6.221 -4.547 1.00 94.25 271 PRO A N 1
ATOM 2133 C CA . PRO A 1 271 ? 12.679 5.226 -5.498 1.00 94.25 271 PRO A CA 1
ATOM 2134 C C . PRO A 1 271 ? 11.632 4.190 -5.920 1.00 94.25 271 PRO A C 1
ATOM 2136 O O . PRO A 1 271 ? 11.598 3.782 -7.079 1.00 94.25 271 PRO A O 1
ATOM 2139 N N . SER A 1 272 ? 10.718 3.827 -5.019 1.00 93.25 272 SER A N 1
ATOM 2140 C CA . SER A 1 272 ? 9.586 2.939 -5.303 1.00 93.25 272 SER A CA 1
ATOM 2141 C C . SER A 1 272 ? 8.684 3.413 -6.448 1.00 93.25 272 SER A C 1
ATOM 2143 O O . SER A 1 272 ? 8.082 2.576 -7.121 1.00 93.25 272 SER A O 1
ATOM 2145 N N . ALA A 1 273 ? 8.630 4.721 -6.734 1.00 92.81 273 ALA A N 1
ATOM 2146 C CA . ALA A 1 273 ? 7.847 5.272 -7.843 1.00 92.81 273 ALA A CA 1
ATOM 2147 C C . ALA A 1 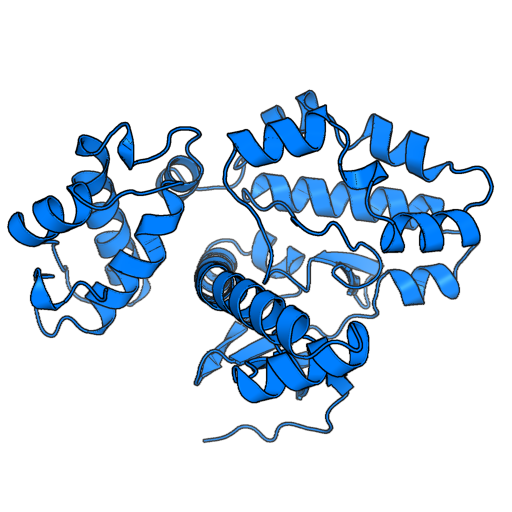273 ? 8.371 4.849 -9.227 1.00 92.81 273 ALA A C 1
ATOM 2149 O O . ALA A 1 273 ? 7.628 4.907 -10.206 1.00 92.81 273 ALA A O 1
ATOM 2150 N N . LEU A 1 274 ? 9.627 4.398 -9.315 1.00 94.44 274 LEU A N 1
ATOM 2151 C CA . LEU A 1 274 ? 10.218 3.896 -10.553 1.00 94.44 274 LEU A CA 1
ATOM 2152 C C . LEU A 1 274 ? 9.651 2.525 -10.950 1.00 94.44 274 LEU A C 1
ATOM 2154 O O . LEU A 1 274 ? 9.524 2.233 -12.138 1.00 94.44 274 LEU A O 1
ATOM 2158 N N . GLU A 1 275 ? 9.287 1.692 -9.969 1.00 94.06 275 GLU A N 1
ATOM 2159 C CA . GLU A 1 275 ? 8.813 0.328 -10.214 1.00 94.06 275 GLU A CA 1
ATOM 2160 C C . GLU A 1 275 ? 7.576 0.268 -11.125 1.00 94.06 275 GLU A C 1
ATOM 2162 O O . GLU A 1 275 ? 7.662 -0.398 -12.156 1.00 94.06 275 GLU A O 1
ATOM 2167 N N . PRO A 1 276 ? 6.445 0.945 -10.838 1.00 91.44 276 PRO A N 1
ATOM 2168 C CA . PRO A 1 276 ? 5.264 0.853 -11.697 1.00 91.44 276 PRO A CA 1
ATOM 2169 C C . PRO A 1 276 ? 5.539 1.293 -13.141 1.00 91.44 276 PRO A C 1
ATOM 2171 O O . PRO A 1 276 ? 5.007 0.682 -14.063 1.00 91.44 276 PRO A O 1
ATOM 2174 N N . VAL A 1 277 ? 6.412 2.283 -13.355 1.00 93.12 277 VAL A N 1
ATOM 2175 C CA . VAL A 1 277 ? 6.771 2.754 -14.702 1.00 93.12 277 VAL A CA 1
ATOM 2176 C C . VAL A 1 277 ? 7.636 1.732 -15.440 1.00 93.12 277 VAL A C 1
ATOM 2178 O O . VAL A 1 277 ? 7.359 1.418 -16.595 1.00 93.12 277 VAL A O 1
ATOM 2181 N N . ALA A 1 278 ? 8.644 1.162 -14.777 1.00 94.44 278 ALA A N 1
ATOM 2182 C CA . ALA A 1 278 ? 9.499 0.137 -15.373 1.00 94.44 278 ALA A CA 1
ATOM 2183 C C . ALA A 1 278 ? 8.724 -1.151 -15.706 1.00 94.44 278 ALA A C 1
ATOM 2185 O O . ALA A 1 278 ? 8.966 -1.769 -16.743 1.00 94.44 278 ALA A O 1
ATOM 2186 N N . ILE A 1 279 ? 7.774 -1.544 -14.850 1.00 93.62 279 ILE A N 1
ATOM 2187 C CA . ILE A 1 279 ? 6.906 -2.704 -15.085 1.00 93.62 279 ILE A CA 1
ATOM 2188 C C . ILE A 1 279 ? 5.939 -2.442 -16.242 1.00 93.62 279 ILE A C 1
ATOM 2190 O O . ILE A 1 279 ? 5.846 -3.280 -17.134 1.00 93.62 279 ILE A O 1
ATOM 2194 N N . ALA A 1 280 ? 5.283 -1.278 -16.285 1.00 92.19 280 ALA A N 1
ATOM 2195 C CA . ALA A 1 280 ? 4.394 -0.925 -17.393 1.00 92.19 280 ALA A CA 1
ATOM 2196 C C . ALA A 1 280 ? 5.140 -0.912 -18.740 1.00 92.19 280 ALA A C 1
ATOM 2198 O O . ALA A 1 280 ? 4.643 -1.440 -19.733 1.00 92.19 280 ALA A O 1
ATOM 2199 N N . ALA A 1 281 ? 6.367 -0.382 -18.762 1.00 94.50 281 ALA A N 1
ATOM 2200 C CA . ALA A 1 281 ? 7.210 -0.397 -19.953 1.00 94.50 281 ALA A CA 1
ATOM 2201 C C . ALA A 1 281 ? 7.591 -1.823 -20.387 1.00 94.50 281 ALA A C 1
ATOM 2203 O O . ALA A 1 281 ? 7.591 -2.146 -21.575 1.00 94.50 281 ALA A O 1
ATOM 2204 N N . LEU A 1 282 ? 7.878 -2.712 -19.430 1.00 94.38 282 LEU A N 1
ATOM 2205 C CA . LEU A 1 282 ? 8.136 -4.122 -19.717 1.00 94.38 282 LEU A CA 1
ATOM 2206 C C . LEU A 1 282 ? 6.911 -4.816 -20.329 1.00 94.38 282 LEU A C 1
ATOM 2208 O O . LEU A 1 282 ? 7.070 -5.623 -21.245 1.00 94.38 282 LEU A O 1
ATOM 2212 N N . GLU A 1 283 ? 5.711 -4.529 -19.825 1.00 91.31 283 GLU A N 1
ATOM 2213 C CA . GLU A 1 283 ? 4.459 -5.142 -20.289 1.00 91.31 283 GLU A CA 1
ATOM 2214 C C . GLU A 1 283 ? 4.129 -4.794 -21.744 1.00 91.31 283 GLU A C 1
ATOM 2216 O O . GLU A 1 283 ? 3.600 -5.648 -22.454 1.00 91.31 283 GLU A O 1
ATOM 2221 N N . ILE A 1 284 ? 4.481 -3.589 -22.201 1.00 91.31 284 ILE A N 1
ATOM 2222 C CA . ILE A 1 284 ? 4.248 -3.161 -23.590 1.00 91.31 284 ILE A CA 1
ATOM 2223 C C . ILE A 1 284 ? 5.426 -3.430 -24.529 1.00 91.31 284 ILE A C 1
ATOM 2225 O O . ILE A 1 284 ? 5.252 -3.422 -25.745 1.00 91.31 284 ILE A O 1
ATOM 2229 N N . SER A 1 285 ? 6.617 -3.686 -23.988 1.00 90.25 285 SER A N 1
ATOM 2230 C CA . SER A 1 285 ? 7.790 -3.986 -24.802 1.00 90.25 285 SER A CA 1
ATOM 2231 C C . SER A 1 285 ? 7.638 -5.345 -25.493 1.00 90.25 285 SER A C 1
ATOM 2233 O O . SER A 1 285 ? 7.613 -6.393 -24.842 1.00 90.25 285 SER A O 1
ATOM 2235 N N . ASP A 1 286 ? 7.640 -5.343 -26.826 1.00 82.12 286 ASP A N 1
ATOM 2236 C CA . ASP A 1 286 ? 7.570 -6.550 -27.667 1.00 82.12 286 ASP A CA 1
ATOM 2237 C C . ASP A 1 286 ? 8.933 -7.251 -27.855 1.00 82.12 286 ASP A C 1
ATOM 2239 O O . ASP A 1 286 ? 9.057 -8.241 -28.583 1.00 82.12 286 ASP A O 1
ATOM 2243 N N . GLY A 1 287 ? 9.995 -6.730 -27.231 1.00 83.00 287 GLY A N 1
ATOM 2244 C CA . GLY A 1 287 ? 11.373 -7.127 -27.504 1.00 83.00 287 GLY A CA 1
ATOM 2245 C C . GLY A 1 287 ? 12.169 -7.600 -26.291 1.00 83.00 287 GLY A C 1
ATOM 2246 O O . GLY A 1 287 ? 11.670 -7.789 -25.181 1.00 83.00 287 GLY A O 1
ATOM 2247 N N . ALA A 1 288 ? 13.471 -7.773 -26.530 1.00 92.12 288 ALA A N 1
ATOM 2248 C CA . ALA A 1 288 ? 14.482 -7.978 -25.493 1.00 92.12 288 ALA A CA 1
ATOM 2249 C C . ALA A 1 288 ? 14.992 -6.648 -24.897 1.00 92.12 288 ALA A C 1
ATOM 2251 O O . ALA A 1 288 ? 15.960 -6.645 -24.137 1.00 92.12 288 ALA A O 1
ATOM 2252 N N . MET A 1 289 ? 14.386 -5.517 -25.269 1.00 95.88 289 MET A N 1
ATOM 2253 C CA . MET A 1 289 ? 14.834 -4.185 -24.879 1.00 95.88 289 MET A CA 1
ATOM 2254 C C . MET A 1 289 ? 13.654 -3.229 -24.713 1.00 95.88 289 MET A C 1
ATOM 2256 O O . MET A 1 289 ? 12.851 -3.107 -25.634 1.00 95.88 289 MET A O 1
ATOM 2260 N N . ILE A 1 290 ? 13.617 -2.531 -23.578 1.00 96.62 290 ILE A N 1
ATOM 2261 C CA . ILE A 1 290 ? 12.727 -1.400 -23.306 1.00 96.62 290 ILE A CA 1
ATOM 2262 C C . ILE A 1 290 ? 13.343 -0.139 -23.908 1.00 96.62 290 ILE A C 1
ATOM 2264 O O . ILE A 1 290 ? 14.494 0.213 -23.612 1.00 96.62 290 ILE A O 1
ATOM 2268 N N . ARG A 1 291 ? 12.575 0.540 -24.751 1.00 96.00 291 ARG A N 1
ATOM 2269 C CA . ARG A 1 291 ? 12.958 1.774 -25.438 1.00 96.00 291 ARG A CA 1
ATOM 2270 C C . ARG A 1 291 ? 12.173 2.969 -24.913 1.00 96.00 291 ARG A C 1
ATOM 2272 O O . ARG A 1 291 ? 11.275 2.821 -24.093 1.00 96.00 291 ARG A O 1
ATOM 2279 N N . VAL A 1 292 ? 12.529 4.163 -25.379 1.00 95.38 292 VAL A N 1
ATOM 2280 C CA . VAL A 1 292 ? 11.862 5.409 -24.973 1.00 95.38 292 VAL A CA 1
ATOM 2281 C C . VAL A 1 292 ? 10.372 5.366 -25.317 1.00 95.38 292 VAL A C 1
ATOM 2283 O O . VAL A 1 292 ? 9.556 5.797 -24.511 1.00 95.38 292 VAL A O 1
ATOM 2286 N N . GLU A 1 293 ? 10.006 4.795 -26.469 1.00 93.44 293 GLU A N 1
ATOM 2287 C CA . GLU A 1 293 ? 8.608 4.623 -26.879 1.00 93.44 293 GLU A CA 1
ATOM 2288 C C . GLU A 1 293 ? 7.792 3.700 -25.960 1.00 93.44 293 GLU A C 1
ATOM 2290 O O . GLU A 1 293 ? 6.567 3.812 -25.931 1.00 93.44 293 GLU A O 1
ATOM 2295 N N . ASP A 1 294 ? 8.460 2.844 -25.179 1.00 93.44 294 ASP A N 1
ATOM 2296 C CA . ASP A 1 294 ? 7.819 1.953 -24.211 1.00 93.44 294 ASP A CA 1
ATOM 2297 C C . ASP A 1 294 ? 7.587 2.653 -22.852 1.00 93.44 294 ASP A C 1
ATOM 2299 O O . ASP A 1 294 ? 6.926 2.124 -21.959 1.00 93.44 294 ASP A O 1
ATOM 2303 N N . LEU A 1 295 ? 8.144 3.849 -22.637 1.00 91.44 295 LEU A N 1
ATOM 2304 C CA . LEU A 1 295 ? 7.974 4.574 -21.383 1.00 91.44 295 LEU A CA 1
ATOM 2305 C C . LEU A 1 295 ? 6.656 5.349 -21.408 1.00 91.44 295 LEU A C 1
ATOM 2307 O O . LEU A 1 295 ? 6.597 6.483 -21.885 1.00 91.44 295 LEU A O 1
ATOM 2311 N N . VAL A 1 296 ? 5.603 4.758 -20.844 1.00 76.75 296 VAL A N 1
ATOM 2312 C CA . VAL A 1 296 ? 4.315 5.443 -20.665 1.00 76.75 296 VAL A CA 1
ATOM 2313 C C . VAL A 1 296 ? 4.527 6.757 -19.886 1.00 76.75 296 VAL A C 1
ATOM 2315 O O . VAL A 1 296 ? 5.349 6.836 -18.959 1.00 76.75 296 VAL A O 1
ATOM 2318 N N . SE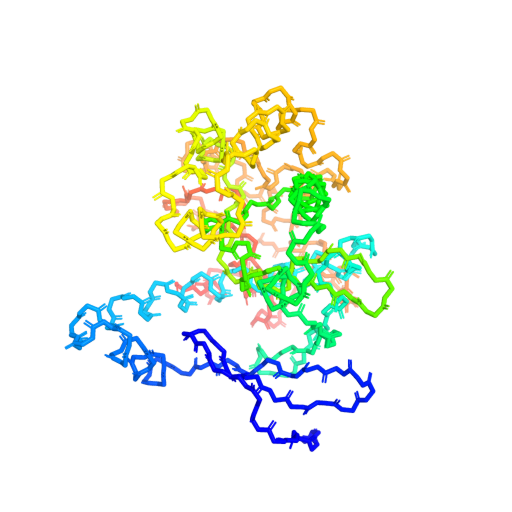R A 1 297 ? 3.844 7.814 -20.336 1.00 54.25 297 SER A N 1
ATOM 2319 C CA . SER A 1 297 ? 3.866 9.158 -19.742 1.00 54.25 297 SER A CA 1
ATOM 2320 C C . SER A 1 297 ? 3.175 9.198 -18.389 1.00 54.25 297 SER A C 1
ATOM 2322 O O . SER A 1 297 ? 2.019 8.717 -18.348 1.00 54.25 297 SER A O 1
#